Protein AF-A0A013VJI4-F1 (afdb_monomer)

Mean predicted aligned error: 10.11 Å

Nearest PDB structures (foldseek):
  8f7s-assembly1_D  TM=1.626E-01  e=3.764E+00  Homo sapiens
  7sbf-assembly1_R  TM=1.650E-01  e=6.430E+00  Escherichia coli
  6pt3-assembly1_A  TM=1.626E-01  e=9.492E+00  Homo sapiens
  4rwd-assembly2_B  TM=1.547E-01  e=9.965E+00  Escherichia coli

Secondary structure (DSSP, 8-state):
--THHHHHHHHHHHHHHHHTSGGGGS-HHHHHHHHHHHHHHHHTGGGTTPPP-TTHHHHHHHHGGGGHHHHTTSPPPPTT--HHHHHHHHHHH-TTSHHHHHHHHHHHHHHHHHHHHTT-EEEEEETTEEEEEES-HHHHHHHHHHHHHHHHHS--------PPPHHHHHHHHHTTS--GGGHHHHHHHHHHHHHHH------S-HHHHHHHHSS-HHHHHHHHHHHHHHHHHHHHHHHHHHHHHHHHTTT----HHHHHHHHT---HHHHHHHHHHHHHPPTT--TTHHHHHHHHHHHHHHHHHHHHTTS--

Foldseek 3Di:
DQCLVVVVVVLVVLVVVLCPALLLQAALLLVLLQLLVVLLCQVVVVLLVHDHDPPPSVLQVVLVVVCVVSRVPGDHDDPQQFSVNSPVSNCVSPVPCVSVVSSSVVSVVSVCVVVSVVVQFRWDADPVGIDTDGPDPVSVVVVVVVVVVVVVVDQPQPPPVDDDDPLLVQQLVCPPNGQQLSVLVQLLVQLVVQLVRDDDPDPADQVRCCVPPVHGPLLVSQLVSSVVSLLVSLSSSLVVQSSVCCVVVVSPDGDSVSSCSSSVDFDPVLSVVSSVVRSPDDRPDSPPRPCSCVSSVVGVVSNVVSVVVVPPD

pLDDT: mean 78.16, std 16.63, range [26.55, 96.0]

Structure (mmCIF, N/CA/C/O backbone):
data_AF-A0A013VJI4-F1
#
_entry.id   AF-A0A013VJI4-F1
#
loop_
_atom_site.group_PDB
_atom_site.id
_atom_site.type_symbol
_atom_site.label_atom_id
_atom_site.label_alt_id
_atom_site.label_comp_id
_atom_site.label_asym_id
_atom_site.label_entity_id
_atom_site.label_seq_id
_atom_site.pdbx_PDB_ins_code
_atom_site.Cartn_x
_atom_site.Cartn_y
_atom_site.Cartn_z
_atom_site.occupancy
_atom_site.B_iso_or_equiv
_atom_site.auth_seq_id
_atom_site.auth_comp_id
_atom_site.auth_asym_id
_atom_site.auth_atom_id
_atom_site.pdbx_PDB_model_num
ATOM 1 N N . MET A 1 1 ? -19.370 0.336 32.853 1.00 51.69 1 MET A N 1
ATOM 2 C CA . MET A 1 1 ? -19.507 -1.021 32.293 1.00 51.69 1 MET A CA 1
ATOM 3 C C . MET A 1 1 ? -18.321 -1.220 31.378 1.00 51.69 1 MET A C 1
ATOM 5 O O . MET A 1 1 ? -18.002 -0.280 30.659 1.00 51.69 1 MET A O 1
ATOM 9 N N . ASP A 1 2 ? -17.613 -2.338 31.519 1.00 74.81 2 ASP A N 1
ATOM 10 C CA . ASP A 1 2 ? -16.494 -2.686 30.640 1.00 74.81 2 ASP A CA 1
ATOM 11 C C . ASP A 1 2 ? -17.066 -2.919 29.237 1.00 74.81 2 ASP A C 1
ATOM 13 O O . ASP A 1 2 ? -17.815 -3.868 29.030 1.00 74.81 2 ASP A O 1
ATOM 17 N N . GLY A 1 3 ? -16.820 -1.982 28.320 1.00 88.94 3 GLY A N 1
ATOM 18 C CA . GLY A 1 3 ? -17.404 -1.985 26.975 1.00 88.94 3 GLY A CA 1
ATOM 19 C C . GLY A 1 3 ? -16.682 -2.914 26.001 1.00 88.94 3 GLY A C 1
ATOM 20 O O . GLY A 1 3 ? -16.901 -2.816 24.799 1.00 88.94 3 GLY A O 1
ATOM 21 N N . ILE A 1 4 ? -15.771 -3.768 26.481 1.00 91.12 4 ILE A N 1
ATOM 22 C CA . ILE A 1 4 ? -14.947 -4.620 25.618 1.00 91.12 4 ILE A CA 1
ATOM 23 C C . ILE A 1 4 ? -15.764 -5.669 24.857 1.00 91.12 4 ILE A C 1
ATOM 25 O O . ILE A 1 4 ? -15.437 -5.974 23.712 1.00 91.12 4 ILE A O 1
ATOM 29 N N . ASP A 1 5 ? -16.825 -6.207 25.460 1.00 92.50 5 ASP A N 1
ATOM 30 C CA . ASP A 1 5 ? -17.681 -7.192 24.796 1.00 92.50 5 ASP A CA 1
ATOM 31 C C . ASP A 1 5 ? -18.553 -6.525 23.720 1.00 92.50 5 ASP A C 1
ATOM 33 O O . ASP A 1 5 ? -18.637 -7.043 22.607 1.00 92.50 5 ASP A O 1
ATOM 37 N N . ASP A 1 6 ? -19.082 -5.326 23.996 1.00 93.25 6 ASP A N 1
ATOM 38 C CA . ASP A 1 6 ? -19.779 -4.498 23.001 1.00 93.25 6 ASP A CA 1
ATOM 39 C C . ASP A 1 6 ? -18.844 -4.130 21.832 1.00 93.25 6 ASP A C 1
ATOM 41 O O . ASP A 1 6 ? -19.237 -4.190 20.668 1.00 93.25 6 ASP A O 1
ATOM 45 N N . LEU A 1 7 ? -17.583 -3.783 22.124 1.00 94.38 7 LEU A N 1
ATOM 46 C CA . LEU A 1 7 ? -16.582 -3.457 21.105 1.00 94.38 7 LEU A CA 1
ATOM 47 C C . LEU A 1 7 ? -16.236 -4.672 20.232 1.00 94.38 7 LEU A C 1
ATOM 49 O O . LEU A 1 7 ? -16.092 -4.531 19.021 1.00 94.38 7 LEU A O 1
ATOM 53 N N . ARG A 1 8 ? -16.133 -5.871 20.819 1.00 93.56 8 ARG A N 1
ATOM 54 C CA . ARG A 1 8 ? -15.935 -7.123 20.065 1.00 93.56 8 ARG A CA 1
ATOM 55 C C . ARG A 1 8 ? -17.139 -7.470 19.206 1.00 93.56 8 ARG A C 1
ATOM 57 O O . ARG A 1 8 ? -16.981 -8.004 18.112 1.00 93.56 8 ARG A O 1
ATOM 64 N N . GLN A 1 9 ? -18.347 -7.205 19.693 1.00 94.25 9 GLN A N 1
ATOM 65 C CA . GLN A 1 9 ? -19.537 -7.371 18.873 1.00 94.25 9 GLN A CA 1
ATOM 66 C C . GLN A 1 9 ? -19.485 -6.419 17.672 1.00 94.25 9 GLN A C 1
ATOM 68 O O . GLN A 1 9 ? -19.635 -6.874 16.541 1.00 94.25 9 GLN A O 1
ATOM 73 N N . PHE A 1 10 ? -19.185 -5.139 17.907 1.00 94.75 10 PHE A N 1
ATOM 74 C CA . PHE A 1 10 ? -19.021 -4.155 16.840 1.00 94.75 10 PHE A CA 1
ATOM 75 C C . PHE A 1 10 ? -17.928 -4.548 15.837 1.00 94.75 10 PHE A C 1
ATOM 77 O O . PHE A 1 10 ? -18.132 -4.407 14.639 1.00 94.75 10 PHE A O 1
ATOM 84 N N . GLU A 1 11 ? -16.792 -5.079 16.295 1.00 94.81 11 GLU A N 1
ATOM 85 C CA . GLU A 1 11 ? -15.725 -5.587 15.422 1.00 94.81 11 GLU A CA 1
ATOM 86 C C . GLU A 1 11 ? -16.244 -6.664 14.458 1.00 94.81 11 GLU A C 1
ATOM 88 O O . GLU A 1 11 ? -16.039 -6.554 13.253 1.00 94.81 11 GLU A O 1
ATOM 93 N N . ASN A 1 12 ? -17.008 -7.644 14.951 1.00 94.31 12 ASN A N 1
ATOM 94 C CA . ASN A 1 12 ? -17.608 -8.677 14.097 1.00 94.31 12 ASN A CA 1
ATOM 95 C C . ASN A 1 12 ? -18.643 -8.103 13.109 1.00 94.31 12 ASN A C 1
ATOM 97 O O . ASN A 1 12 ? -18.755 -8.567 11.969 1.00 94.31 12 ASN A O 1
ATOM 101 N N . GLU A 1 13 ? -19.424 -7.110 13.540 1.00 95.12 13 GLU A N 1
ATOM 102 C CA . GLU A 1 13 ? -20.383 -6.406 12.681 1.00 95.12 13 GLU A CA 1
ATOM 103 C C . GLU A 1 13 ? -19.660 -5.613 11.582 1.00 95.12 13 GLU A C 1
ATOM 105 O O . GLU A 1 13 ? -20.054 -5.684 10.416 1.00 95.12 13 GLU A O 1
ATOM 110 N N . ALA A 1 14 ? -18.567 -4.927 11.927 1.00 94.25 14 ALA A N 1
ATOM 111 C CA . ALA A 1 14 ? -17.719 -4.194 10.996 1.00 94.25 14 ALA A CA 1
ATOM 112 C C . ALA A 1 14 ? -17.049 -5.136 9.985 1.00 94.25 14 ALA A C 1
ATOM 114 O O . ALA A 1 14 ? -17.121 -4.877 8.785 1.00 94.25 14 ALA A O 1
ATOM 115 N N . ASP A 1 15 ? -16.484 -6.259 10.435 1.00 93.44 15 ASP A N 1
ATOM 116 C CA . ASP A 1 15 ? -15.905 -7.290 9.565 1.00 93.44 15 ASP A CA 1
ATOM 117 C C . ASP A 1 15 ? -16.930 -7.796 8.542 1.00 93.44 15 ASP A C 1
ATOM 119 O O . ASP A 1 15 ? -16.642 -7.905 7.347 1.00 93.44 15 ASP A O 1
ATOM 123 N N . THR A 1 16 ? -18.155 -8.061 9.006 1.00 93.81 16 THR A N 1
ATOM 124 C CA . THR A 1 16 ? -19.257 -8.530 8.157 1.00 93.81 16 THR A CA 1
ATOM 125 C C . THR A 1 16 ? -19.679 -7.462 7.149 1.00 93.81 16 THR A C 1
ATOM 127 O O . THR A 1 16 ? -19.852 -7.765 5.967 1.00 93.81 16 THR A O 1
ATOM 130 N N . ALA A 1 17 ? -19.824 -6.210 7.591 1.00 95.06 17 ALA A N 1
ATOM 131 C CA . ALA A 1 17 ? -20.212 -5.094 6.734 1.00 95.06 17 ALA A CA 1
ATOM 132 C C . ALA A 1 17 ? -19.162 -4.820 5.649 1.00 95.06 17 ALA A C 1
ATOM 134 O O . ALA A 1 17 ? -19.509 -4.686 4.476 1.00 95.06 17 ALA A O 1
ATOM 135 N N . ILE A 1 18 ? -17.879 -4.816 6.020 1.00 94.50 18 ILE A N 1
ATOM 136 C CA . ILE A 1 18 ? -16.765 -4.619 5.091 1.00 94.50 18 ILE A CA 1
ATOM 137 C C . ILE A 1 18 ? -16.707 -5.758 4.081 1.00 94.50 18 ILE A C 1
ATOM 139 O O . ILE A 1 18 ? -16.653 -5.497 2.882 1.00 94.50 18 ILE A O 1
ATOM 143 N N . ALA A 1 19 ? -16.798 -7.015 4.521 1.00 90.62 19 ALA A N 1
ATOM 144 C CA . ALA A 1 19 ? -16.803 -8.161 3.614 1.00 90.62 19 ALA A CA 1
ATOM 145 C C . ALA A 1 19 ? -17.971 -8.134 2.606 1.00 90.62 19 ALA A C 1
ATOM 147 O O . ALA A 1 19 ? -17.832 -8.665 1.505 1.00 90.62 19 ALA A O 1
ATOM 148 N N . ALA A 1 20 ? -19.096 -7.507 2.966 1.00 92.81 20 ALA A N 1
ATOM 149 C CA . ALA A 1 20 ? -20.293 -7.406 2.135 1.00 92.81 20 ALA A CA 1
ATOM 150 C C . ALA A 1 20 ? -20.308 -6.206 1.167 1.00 92.81 20 ALA A C 1
ATOM 152 O O . ALA A 1 20 ? -21.232 -6.105 0.356 1.00 92.81 20 ALA A O 1
ATOM 153 N N . MET A 1 21 ? -19.330 -5.293 1.226 1.00 94.31 21 MET A N 1
ATOM 154 C CA . MET A 1 21 ? -19.310 -4.124 0.339 1.00 94.31 21 MET A CA 1
ATOM 155 C C . MET A 1 21 ? -19.231 -4.531 -1.148 1.00 94.31 21 MET A C 1
ATOM 157 O O . MET A 1 21 ? -18.514 -5.473 -1.488 1.00 94.31 21 MET A O 1
ATOM 161 N N . PRO A 1 22 ? -19.888 -3.806 -2.070 1.00 93.75 22 PRO A N 1
ATOM 162 C CA . PRO A 1 22 ? -19.781 -4.044 -3.513 1.00 93.75 22 PRO A CA 1
ATOM 163 C C . PRO A 1 22 ? -18.349 -4.080 -4.065 1.00 93.75 22 PRO A C 1
ATOM 165 O O . PRO A 1 22 ? -18.007 -5.009 -4.799 1.00 93.75 22 PRO A O 1
ATOM 168 N N . ILE A 1 23 ? -17.476 -3.144 -3.667 1.00 91.94 23 ILE A N 1
ATOM 169 C CA . ILE A 1 23 ? -16.046 -3.188 -4.037 1.00 91.94 23 ILE A CA 1
ATOM 170 C C . ILE A 1 23 ? -15.378 -4.471 -3.542 1.00 91.94 23 ILE A C 1
ATOM 172 O O . ILE A 1 23 ? -14.365 -4.911 -4.088 1.00 91.94 23 ILE A O 1
ATOM 176 N N . MET A 1 24 ? -15.962 -5.111 -2.523 1.00 91.00 24 MET A N 1
ATOM 177 C CA . MET A 1 24 ? -15.477 -6.359 -1.973 1.00 91.00 24 MET A CA 1
ATOM 178 C C . MET A 1 24 ? -15.915 -7.621 -2.746 1.00 91.00 24 MET A C 1
ATOM 180 O O . MET A 1 24 ? -15.385 -8.710 -2.518 1.00 91.00 24 MET A O 1
ATOM 184 N N . ALA A 1 25 ? -16.784 -7.480 -3.745 1.00 89.56 25 ALA A N 1
ATOM 185 C CA . ALA A 1 25 ? -17.072 -8.538 -4.714 1.00 89.56 25 ALA A CA 1
ATOM 186 C C . ALA A 1 25 ? -16.110 -8.532 -5.921 1.00 89.56 25 ALA A C 1
ATOM 188 O O . ALA A 1 25 ? -16.081 -9.492 -6.689 1.00 89.56 25 ALA A O 1
ATOM 189 N N . LEU A 1 26 ? -15.323 -7.464 -6.099 1.00 90.00 26 LEU A N 1
ATOM 190 C CA . LEU A 1 26 ? -14.392 -7.317 -7.220 1.00 90.00 26 LEU A CA 1
ATOM 191 C C . LEU A 1 26 ? -13.120 -8.170 -7.042 1.00 90.00 26 LEU A C 1
ATOM 193 O O . LEU A 1 26 ? -12.741 -8.474 -5.905 1.00 90.00 26 LEU A O 1
ATOM 197 N N . PRO A 1 27 ? -12.392 -8.497 -8.127 1.00 89.62 27 PRO A N 1
ATOM 198 C CA . PRO A 1 27 ? -11.053 -9.078 -8.030 1.00 89.62 27 PRO A CA 1
ATOM 199 C C . PRO A 1 27 ? -10.099 -8.223 -7.182 1.00 89.62 27 PRO A C 1
ATOM 201 O O . PRO A 1 27 ? -10.251 -7.002 -7.101 1.00 89.62 27 PRO A O 1
ATOM 204 N N . ALA A 1 28 ? -9.080 -8.849 -6.580 1.00 87.88 28 ALA A N 1
ATOM 205 C CA . ALA A 1 28 ? -8.118 -8.143 -5.720 1.00 87.88 28 ALA A CA 1
ATOM 206 C C . ALA A 1 28 ? -7.457 -6.947 -6.427 1.00 87.88 28 ALA A C 1
ATOM 208 O O . ALA A 1 28 ? -7.300 -5.886 -5.822 1.00 87.88 28 ALA A O 1
ATOM 209 N N . ARG A 1 29 ? -7.117 -7.102 -7.716 1.00 86.19 29 ARG A N 1
ATOM 210 C CA . ARG A 1 29 ? -6.461 -6.054 -8.507 1.00 86.19 29 ARG A CA 1
ATOM 211 C C . ARG A 1 29 ? -7.328 -4.807 -8.682 1.00 86.19 29 ARG A C 1
ATOM 213 O O . ARG A 1 29 ? -6.788 -3.717 -8.565 1.00 86.19 29 ARG A O 1
ATOM 220 N N . ALA A 1 30 ? -8.644 -4.926 -8.851 1.00 90.06 30 ALA A N 1
ATOM 221 C CA . ALA A 1 30 ? -9.522 -3.756 -8.955 1.00 90.06 30 ALA A CA 1
ATOM 222 C C . ALA A 1 30 ? -9.510 -2.909 -7.669 1.00 90.06 30 ALA A C 1
ATOM 224 O O . ALA A 1 30 ? -9.401 -1.686 -7.720 1.00 90.06 30 ALA A O 1
ATOM 225 N N . VAL A 1 31 ? -9.544 -3.557 -6.497 1.00 90.50 31 VAL A N 1
ATOM 226 C CA . VAL A 1 31 ? -9.463 -2.844 -5.209 1.00 90.50 31 VAL A CA 1
ATOM 227 C C . VAL A 1 31 ? -8.084 -2.232 -4.989 1.00 90.50 31 VAL A C 1
ATOM 229 O O . VAL A 1 31 ? -7.988 -1.086 -4.555 1.00 90.50 31 VAL A O 1
ATOM 232 N N . LEU A 1 32 ? -7.016 -2.961 -5.323 1.00 89.50 32 LEU A N 1
ATOM 233 C CA . LEU A 1 32 ? -5.650 -2.439 -5.250 1.00 89.50 32 LEU A CA 1
ATOM 234 C C . LEU A 1 32 ? -5.440 -1.252 -6.198 1.00 89.50 32 LEU A C 1
ATOM 236 O O . LEU A 1 32 ? -4.861 -0.257 -5.781 1.00 89.50 32 LEU A O 1
ATOM 240 N N . ALA A 1 33 ? -5.957 -1.312 -7.427 1.00 90.00 33 ALA A N 1
ATOM 241 C CA . ALA A 1 33 ? -5.905 -0.209 -8.383 1.00 90.00 33 ALA A CA 1
ATOM 242 C C . ALA A 1 33 ? -6.619 1.035 -7.835 1.00 90.00 33 ALA A C 1
ATOM 244 O O . ALA A 1 33 ? -6.055 2.127 -7.878 1.00 90.00 33 ALA A O 1
ATOM 245 N N . GLY A 1 34 ? -7.807 0.871 -7.240 1.00 91.56 34 GLY A N 1
ATOM 246 C CA . GLY A 1 34 ? -8.520 1.955 -6.556 1.00 91.56 34 GLY A CA 1
ATOM 247 C C . GLY A 1 34 ? -7.711 2.577 -5.413 1.00 91.56 34 GLY A C 1
ATOM 248 O O . GLY A 1 34 ? -7.587 3.799 -5.333 1.00 91.56 34 GLY A O 1
ATOM 249 N N . LEU A 1 35 ? -7.116 1.745 -4.551 1.00 91.12 35 LEU A N 1
ATOM 250 C CA . LEU A 1 35 ? -6.284 2.197 -3.430 1.00 91.12 35 LEU A CA 1
ATOM 251 C C . LEU A 1 35 ? -5.018 2.923 -3.903 1.00 91.12 35 LEU A C 1
ATOM 253 O O . LEU A 1 35 ? -4.713 4.009 -3.411 1.00 91.12 35 LEU A O 1
ATOM 257 N N . HIS A 1 36 ? -4.288 2.356 -4.865 1.00 91.12 36 HIS A N 1
ATOM 258 C CA . HIS A 1 36 ? -3.073 2.965 -5.406 1.00 91.12 36 HIS A CA 1
ATOM 259 C C . HIS A 1 36 ? -3.380 4.276 -6.132 1.00 91.12 36 HIS A C 1
ATOM 261 O O . HIS A 1 36 ? -2.662 5.255 -5.944 1.00 91.12 36 HIS A O 1
ATOM 267 N N . TYR A 1 37 ? -4.474 4.329 -6.898 1.00 90.88 37 TYR A N 1
ATOM 268 C CA . TYR A 1 37 ? -4.944 5.558 -7.533 1.00 90.88 37 TYR A CA 1
ATOM 269 C C . TYR A 1 37 ? -5.254 6.643 -6.497 1.00 90.88 37 TYR A C 1
ATOM 271 O O . TYR A 1 37 ? -4.750 7.758 -6.615 1.00 90.88 37 TYR A O 1
ATOM 279 N N . PHE A 1 38 ? -6.017 6.316 -5.446 1.00 90.62 38 PHE A N 1
ATOM 280 C CA . PHE A 1 38 ? -6.322 7.249 -4.357 1.00 90.62 38 PHE A CA 1
ATOM 281 C C . PHE A 1 38 ? -5.048 7.812 -3.708 1.00 90.62 38 PHE A C 1
ATOM 283 O O . PHE A 1 38 ? -4.913 9.026 -3.536 1.00 90.62 38 PHE A O 1
ATOM 290 N N . LEU A 1 39 ? -4.090 6.945 -3.379 1.00 89.75 39 LEU A N 1
ATOM 291 C CA . LEU A 1 39 ? -2.823 7.357 -2.776 1.00 89.75 39 LEU A CA 1
ATOM 292 C C . LEU A 1 39 ? -2.000 8.239 -3.704 1.00 89.75 39 LEU A C 1
ATOM 294 O O . LEU A 1 39 ? -1.483 9.271 -3.283 1.00 89.75 39 LEU A O 1
ATOM 298 N N . TRP A 1 40 ? -1.915 7.863 -4.975 1.00 89.31 40 TRP A N 1
ATOM 299 C CA . TRP A 1 40 ? -1.157 8.629 -5.945 1.00 89.31 40 TRP A CA 1
ATOM 300 C C . TRP A 1 40 ? -1.759 10.021 -6.150 1.00 89.31 40 TRP A C 1
ATOM 302 O O . TRP A 1 40 ? -1.025 11.005 -6.087 1.00 89.31 40 TRP A O 1
ATOM 312 N N . VAL A 1 41 ? -3.083 10.119 -6.320 1.00 87.75 41 VAL A N 1
ATOM 313 C CA . VAL A 1 41 ? -3.804 11.392 -6.495 1.00 87.75 41 VAL A CA 1
ATOM 314 C C . VAL A 1 41 ? -3.649 12.291 -5.272 1.00 87.75 41 VAL A C 1
ATOM 316 O O . VAL A 1 41 ? -3.369 13.476 -5.422 1.00 87.75 41 VAL A O 1
ATOM 319 N N . THR A 1 42 ? -3.797 11.746 -4.062 1.00 88.50 42 THR A N 1
ATOM 320 C CA . THR A 1 42 ? -3.672 12.537 -2.825 1.00 88.50 42 THR A CA 1
ATOM 321 C C . THR A 1 42 ? -2.242 13.020 -2.587 1.00 88.50 42 THR A C 1
ATOM 323 O O . THR A 1 42 ? -2.045 14.175 -2.211 1.00 88.50 42 THR A O 1
ATOM 326 N N . GLN A 1 43 ? -1.239 12.184 -2.866 1.00 86.69 43 GLN A N 1
ATOM 327 C CA . GLN A 1 43 ? 0.174 12.542 -2.727 1.00 86.69 43 GLN A CA 1
ATOM 328 C C . GLN A 1 43 ? 0.641 13.537 -3.803 1.00 86.69 43 GLN A C 1
ATOM 330 O O . GLN A 1 43 ? 1.498 14.382 -3.543 1.00 86.69 43 GLN A O 1
ATOM 335 N N . HIS A 1 44 ? 0.065 13.466 -5.004 1.00 85.38 44 HIS A N 1
ATOM 336 C CA . HIS A 1 44 ? 0.453 14.277 -6.159 1.00 85.38 44 HIS A CA 1
ATOM 337 C C . HIS A 1 44 ? -0.632 15.271 -6.579 1.00 85.38 44 HIS A C 1
ATOM 339 O O . HIS A 1 44 ? -0.670 15.684 -7.736 1.00 85.38 44 HIS A O 1
ATOM 345 N N . ALA A 1 45 ? -1.480 15.707 -5.645 1.00 84.44 45 ALA A N 1
ATOM 346 C CA . ALA A 1 45 ? -2.575 16.641 -5.905 1.00 84.44 45 ALA A CA 1
ATOM 347 C C . ALA A 1 45 ? -2.108 17.899 -6.661 1.00 84.44 45 ALA A C 1
ATOM 349 O O . ALA A 1 45 ? -2.723 18.301 -7.645 1.00 84.44 45 ALA A O 1
ATOM 350 N N . GLY A 1 46 ? -0.939 18.442 -6.298 1.00 79.19 46 GLY A N 1
ATOM 351 C CA . GLY A 1 46 ? -0.344 19.591 -6.988 1.00 79.19 46 GLY A CA 1
ATOM 352 C C . GLY A 1 46 ? 0.082 19.325 -8.440 1.00 79.19 46 GLY A C 1
ATOM 353 O O . GLY A 1 46 ? 0.145 20.264 -9.226 1.00 79.19 46 GLY A O 1
ATOM 354 N N . LEU A 1 47 ? 0.351 18.070 -8.828 1.00 77.06 47 LEU A N 1
ATOM 355 C CA . LEU A 1 47 ? 0.562 17.710 -10.238 1.00 77.06 47 LEU A CA 1
ATOM 356 C C . LEU A 1 47 ? -0.744 17.699 -11.032 1.00 77.06 47 LEU A C 1
ATOM 358 O O . LEU A 1 47 ? -0.670 17.794 -12.251 1.00 77.06 47 LEU A O 1
ATOM 362 N N . LEU A 1 48 ? -1.893 17.578 -10.363 1.00 75.81 48 LEU A N 1
ATOM 363 C CA . LEU A 1 48 ? -3.229 17.453 -10.949 1.00 75.81 48 LEU A CA 1
ATOM 364 C C . LEU A 1 48 ? -4.082 18.725 -10.814 1.00 75.81 48 LEU A C 1
ATOM 366 O O . LEU A 1 48 ? -5.267 18.678 -11.121 1.00 75.81 48 LEU A O 1
ATOM 370 N N . ASP A 1 49 ? -3.505 19.837 -10.347 1.00 77.88 49 ASP A N 1
ATOM 371 C CA . ASP A 1 49 ? -4.243 21.071 -10.021 1.00 77.88 49 ASP A CA 1
ATOM 372 C C . ASP A 1 49 ? -5.378 20.846 -8.996 1.00 77.88 49 ASP A C 1
ATOM 374 O O . ASP A 1 49 ? -6.440 21.462 -9.039 1.00 77.88 49 ASP A O 1
ATOM 378 N N . LEU A 1 50 ? -5.151 19.913 -8.066 1.00 80.81 50 LEU A N 1
ATOM 379 C CA . LEU A 1 50 ? -6.028 19.631 -6.935 1.00 80.81 50 LEU A CA 1
ATOM 380 C C . LEU A 1 50 ? -5.442 20.222 -5.653 1.00 80.81 50 LEU A C 1
ATOM 382 O O . LEU A 1 50 ? -4.221 20.288 -5.478 1.00 80.81 50 LEU A O 1
ATOM 386 N N . ASP A 1 51 ? -6.319 20.574 -4.713 1.00 83.12 51 ASP A N 1
ATOM 387 C CA . ASP A 1 51 ? -5.898 21.028 -3.392 1.00 83.12 51 ASP A CA 1
ATOM 388 C C . ASP A 1 51 ? -5.159 19.898 -2.648 1.00 83.12 51 ASP A C 1
ATOM 390 O O . ASP A 1 51 ? -5.725 18.816 -2.440 1.00 83.12 51 ASP A O 1
ATOM 394 N N . PRO A 1 52 ? -3.901 20.112 -2.221 1.00 83.12 52 PRO A N 1
ATOM 395 C CA . PRO A 1 52 ? -3.168 19.113 -1.464 1.00 83.12 52 PRO A CA 1
ATOM 396 C C . PRO A 1 52 ? -3.815 18.897 -0.097 1.00 83.12 52 PRO A C 1
ATOM 398 O O . PRO A 1 52 ? -4.212 19.845 0.580 1.00 83.12 52 PRO A O 1
ATOM 401 N N . GLN A 1 53 ? -3.859 17.637 0.335 1.00 82.06 53 GLN A N 1
ATOM 402 C CA . GLN A 1 53 ? -4.331 17.244 1.662 1.00 82.06 53 GLN A CA 1
ATOM 403 C C . GLN A 1 53 ? -3.169 16.631 2.457 1.00 82.06 53 GLN A C 1
ATOM 405 O O . GLN A 1 53 ? -2.963 15.414 2.410 1.00 82.06 53 GLN A O 1
ATOM 410 N N . PRO A 1 54 ? -2.366 17.456 3.161 1.00 77.25 54 PRO A N 1
ATOM 411 C CA . PRO A 1 54 ? -1.167 16.985 3.844 1.00 77.25 54 PRO A CA 1
ATOM 412 C C . PRO A 1 54 ? -1.492 15.894 4.866 1.00 77.25 54 PRO A C 1
ATOM 414 O O . PRO A 1 54 ? -2.415 16.043 5.667 1.00 77.25 54 PRO A O 1
ATOM 417 N N . GLY A 1 55 ? -0.720 14.808 4.864 1.00 77.75 55 GLY A N 1
ATOM 418 C CA . GLY A 1 55 ? -0.842 13.736 5.848 1.00 77.75 55 GLY A CA 1
ATOM 419 C C . GLY A 1 55 ? -1.920 12.694 5.547 1.00 77.75 55 GLY A C 1
ATOM 420 O O . GLY A 1 55 ? -1.908 11.642 6.187 1.00 77.75 55 GLY A O 1
ATOM 421 N N . VAL A 1 56 ? -2.835 12.924 4.595 1.00 83.56 56 VAL A N 1
ATOM 422 C CA . VAL A 1 56 ? -3.880 11.941 4.244 1.00 83.56 56 VAL A CA 1
ATOM 423 C C . VAL A 1 56 ? -3.257 10.694 3.622 1.00 83.56 56 VAL A C 1
ATOM 425 O O . VAL A 1 56 ? -3.534 9.579 4.06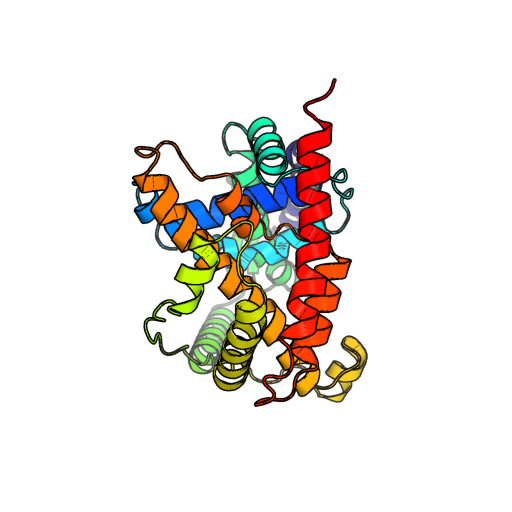7 1.00 83.56 56 VAL A O 1
ATOM 428 N N . SER A 1 57 ? -2.370 10.879 2.641 1.00 81.31 57 SER A N 1
ATOM 429 C CA . SER A 1 57 ? -1.711 9.777 1.933 1.00 81.31 57 SER A CA 1
ATOM 430 C C . SER A 1 57 ? -0.809 8.956 2.861 1.00 81.31 57 SER A C 1
ATOM 432 O O . SER A 1 57 ? -0.890 7.731 2.895 1.00 81.31 57 SER A O 1
ATOM 434 N N . GLU A 1 58 ? -0.025 9.624 3.707 1.00 82.81 58 GLU A N 1
ATOM 435 C CA . GLU A 1 58 ? 0.897 9.019 4.664 1.00 82.81 58 GLU A CA 1
ATOM 436 C C . GLU A 1 58 ? 0.141 8.203 5.712 1.00 82.81 58 GLU A C 1
ATOM 438 O O . GLU A 1 58 ? 0.559 7.107 6.091 1.00 82.81 58 GLU A O 1
ATOM 443 N N . THR A 1 59 ? -1.001 8.726 6.153 1.00 83.44 59 THR A N 1
ATOM 444 C CA . THR A 1 59 ? -1.892 8.058 7.096 1.00 83.44 59 THR A CA 1
ATOM 445 C C . THR A 1 59 ? -2.542 6.822 6.474 1.00 83.44 59 THR A C 1
ATOM 447 O O . THR A 1 59 ? -2.597 5.770 7.112 1.00 83.44 59 THR A O 1
ATOM 450 N N . ALA A 1 60 ? -3.006 6.917 5.226 1.00 86.69 60 ALA A N 1
ATOM 451 C CA . ALA A 1 60 ? -3.607 5.795 4.513 1.00 86.69 60 ALA A CA 1
ATOM 452 C C . ALA A 1 60 ? -2.582 4.683 4.219 1.00 86.69 60 ALA A C 1
ATOM 454 O O . ALA A 1 60 ? -2.853 3.520 4.521 1.00 86.69 60 ALA A O 1
ATOM 455 N N . ILE A 1 61 ? -1.382 5.029 3.729 1.00 85.62 61 ILE A N 1
ATOM 456 C CA . ILE A 1 61 ? -0.293 4.076 3.425 1.00 85.62 61 ILE A CA 1
ATOM 457 C C . ILE A 1 61 ? 0.067 3.236 4.653 1.00 85.62 61 ILE A C 1
ATOM 459 O O . ILE A 1 61 ? 0.145 2.011 4.559 1.00 85.62 61 ILE A O 1
ATOM 463 N N . ARG A 1 62 ? 0.228 3.871 5.823 1.00 84.00 62 ARG A N 1
ATOM 464 C CA . ARG A 1 62 ? 0.583 3.182 7.080 1.00 84.00 62 ARG A CA 1
ATOM 465 C C . ARG A 1 62 ? -0.424 2.103 7.485 1.00 84.00 62 ARG A C 1
ATOM 467 O O . ARG A 1 62 ? -0.059 1.170 8.193 1.00 84.00 62 ARG A O 1
ATOM 474 N N . ARG A 1 63 ? -1.674 2.214 7.031 1.00 87.19 63 ARG A N 1
ATOM 475 C CA . ARG A 1 63 ? -2.782 1.336 7.428 1.00 87.19 63 ARG A CA 1
ATOM 476 C C . ARG A 1 63 ? -3.160 0.304 6.374 1.00 87.19 63 ARG A C 1
ATOM 478 O O . ARG A 1 63 ? -3.903 -0.622 6.687 1.00 87.19 63 ARG A O 1
ATOM 485 N N . MET A 1 64 ? -2.626 0.392 5.155 1.00 85.44 64 MET A N 1
ATOM 486 C CA . MET A 1 64 ? -2.948 -0.561 4.084 1.00 85.44 64 MET A CA 1
ATOM 487 C C . MET A 1 64 ? -2.648 -2.014 4.462 1.00 85.44 64 MET A C 1
ATOM 489 O O . MET A 1 64 ? -3.355 -2.920 4.024 1.00 85.44 64 MET A O 1
ATOM 493 N N . GLY A 1 65 ? -1.635 -2.244 5.304 1.00 85.75 65 GLY A N 1
ATOM 494 C CA . GLY A 1 65 ? -1.295 -3.581 5.795 1.00 85.75 65 GLY A CA 1
ATOM 495 C C . GLY A 1 65 ? -2.462 -4.284 6.497 1.00 85.75 65 GLY A C 1
ATOM 496 O O . GLY A 1 65 ? -2.602 -5.499 6.365 1.00 85.75 65 GLY A O 1
ATOM 497 N N . TYR A 1 66 ? -3.350 -3.533 7.158 1.00 89.56 66 TYR A N 1
ATOM 498 C CA . TYR A 1 66 ? -4.540 -4.083 7.818 1.00 89.56 66 TYR A CA 1
ATOM 499 C C . TYR A 1 66 ? -5.610 -4.564 6.832 1.00 89.56 66 TYR A C 1
ATOM 501 O O . TYR A 1 66 ? -6.432 -5.406 7.181 1.00 89.56 66 TYR A O 1
ATOM 509 N N . LEU A 1 67 ? -5.577 -4.090 5.585 1.00 89.06 67 LEU A N 1
ATOM 510 C CA . LEU A 1 67 ? -6.507 -4.510 4.536 1.00 89.06 67 LEU A CA 1
ATOM 511 C C . LEU A 1 67 ? -6.039 -5.775 3.809 1.00 89.06 67 LEU A C 1
ATOM 513 O O . LEU A 1 67 ? -6.849 -6.462 3.187 1.00 89.06 67 LEU A O 1
ATOM 517 N N . LEU A 1 68 ? -4.750 -6.119 3.896 1.00 85.06 68 LEU A N 1
ATOM 518 C CA . LEU A 1 68 ? -4.162 -7.243 3.166 1.00 85.06 68 LEU A CA 1
ATOM 519 C C . LEU A 1 68 ? -4.896 -8.583 3.395 1.00 85.06 68 LEU A C 1
ATOM 521 O O . LEU A 1 68 ? -5.164 -9.271 2.406 1.00 85.06 68 LEU A O 1
ATOM 525 N N . PRO A 1 69 ? -5.303 -8.963 4.627 1.00 86.88 69 PRO A N 1
ATOM 526 C CA . PRO A 1 69 ? -6.047 -10.205 4.852 1.00 86.88 69 PRO A CA 1
ATOM 527 C C . PRO A 1 69 ? -7.368 -10.291 4.074 1.00 86.88 69 PRO A C 1
ATOM 529 O O . PRO A 1 69 ? -7.779 -11.390 3.693 1.00 86.88 69 PRO A O 1
ATOM 532 N N . LEU A 1 70 ? -8.008 -9.148 3.802 1.00 85.00 70 LEU A N 1
ATOM 533 C CA . LEU A 1 70 ? -9.247 -9.068 3.026 1.00 85.00 70 LEU A CA 1
ATOM 534 C C . LEU A 1 70 ? -9.006 -9.262 1.520 1.00 85.00 70 LEU A C 1
ATOM 536 O O . LEU A 1 70 ? -9.911 -9.677 0.797 1.00 85.00 70 LEU A O 1
ATOM 540 N N . LEU A 1 71 ? -7.793 -8.961 1.044 1.00 83.31 71 LEU A N 1
ATOM 541 C CA . LEU A 1 71 ? -7.425 -8.969 -0.374 1.00 83.31 71 LEU A CA 1
ATOM 542 C C . LEU A 1 71 ? -6.787 -10.292 -0.821 1.00 83.31 71 LEU A C 1
ATOM 544 O O . LEU A 1 71 ? -7.052 -10.755 -1.927 1.00 83.31 71 LEU A O 1
ATOM 548 N N . VAL A 1 72 ? -6.001 -10.943 0.043 1.00 76.25 72 VAL A N 1
ATOM 549 C CA . VAL A 1 72 ? -5.225 -12.159 -0.296 1.00 76.25 72 VAL A CA 1
ATOM 550 C C . VAL A 1 72 ? -6.104 -13.358 -0.678 1.00 76.25 72 VAL A C 1
ATOM 552 O O . VAL A 1 72 ? -5.665 -14.237 -1.413 1.00 76.25 72 VAL A O 1
ATOM 555 N N . ARG A 1 73 ? -7.349 -13.420 -0.196 1.00 69.25 73 ARG A N 1
ATOM 556 C CA . ARG A 1 73 ? -8.253 -14.568 -0.417 1.00 69.25 73 ARG A CA 1
ATOM 557 C C . ARG A 1 73 ? -9.216 -14.392 -1.589 1.00 69.25 73 ARG A C 1
ATOM 559 O O . ARG A 1 73 ? -10.131 -15.198 -1.752 1.00 69.25 73 ARG A O 1
ATOM 566 N N . ARG A 1 74 ? -9.067 -13.323 -2.366 1.00 76.75 74 ARG A N 1
ATOM 567 C CA . ARG A 1 74 ? -10.023 -12.979 -3.420 1.00 76.75 74 ARG A CA 1
ATOM 568 C C . ARG A 1 74 ? -9.689 -13.664 -4.730 1.00 76.75 74 ARG A C 1
ATOM 570 O O . ARG A 1 74 ? -8.583 -14.158 -4.929 1.00 76.75 74 ARG A O 1
ATOM 577 N N . GLN A 1 75 ? -10.674 -13.682 -5.625 1.00 77.25 75 GLN A N 1
ATOM 578 C CA . GLN A 1 75 ? -10.478 -14.216 -6.964 1.00 77.25 75 GLN A CA 1
ATOM 579 C C . GLN A 1 75 ? -9.375 -13.440 -7.687 1.00 77.25 75 GLN A C 1
ATOM 581 O O . GLN A 1 75 ? -9.282 -12.211 -7.581 1.00 77.25 75 GLN A O 1
ATOM 586 N N . ALA A 1 76 ? -8.550 -14.193 -8.414 1.00 68.19 76 ALA A N 1
ATOM 587 C CA . ALA A 1 76 ? -7.621 -13.624 -9.369 1.00 68.19 76 ALA A CA 1
ATOM 588 C C . ALA A 1 76 ? -8.409 -12.863 -10.440 1.00 68.19 76 ALA A C 1
ATOM 590 O O . ALA A 1 76 ? -9.529 -13.233 -10.798 1.00 68.19 76 ALA A O 1
ATOM 591 N N . GLU A 1 77 ? -7.828 -11.778 -10.925 1.00 69.44 77 GLU A N 1
ATOM 592 C CA . GLU A 1 77 ? -8.421 -11.010 -12.006 1.00 69.44 77 GLU A CA 1
ATOM 593 C C . GLU A 1 77 ? -8.396 -11.803 -13.323 1.00 69.44 77 GLU A C 1
ATOM 595 O O . GLU A 1 77 ? -7.477 -12.601 -13.539 1.00 69.44 77 GLU A O 1
ATOM 600 N N . PRO A 1 78 ? -9.384 -11.599 -14.213 1.00 66.62 78 PRO A N 1
ATOM 601 C CA . PRO A 1 78 ? -9.313 -12.125 -15.568 1.00 66.62 78 PRO A CA 1
ATOM 602 C C . PRO A 1 78 ? -8.022 -11.699 -16.283 1.00 66.62 78 PRO A C 1
ATOM 604 O O . PRO A 1 78 ? -7.564 -10.564 -16.166 1.00 66.62 78 PRO A O 1
ATOM 607 N N . PHE A 1 79 ? -7.433 -12.618 -17.045 1.00 54.62 79 PHE A N 1
ATOM 608 C CA . PHE A 1 79 ? -6.214 -12.360 -17.812 1.00 54.62 79 PHE A CA 1
ATOM 609 C C . PHE A 1 79 ? -6.445 -11.268 -18.876 1.00 54.62 79 PHE A C 1
ATOM 611 O O . PHE A 1 79 ? -7.441 -11.321 -19.595 1.00 54.62 79 PHE A O 1
ATOM 618 N N . GLY A 1 80 ? -5.514 -10.313 -19.002 1.00 61.81 80 GLY A N 1
ATOM 619 C CA . GLY A 1 80 ? -5.517 -9.283 -20.056 1.00 61.81 80 GLY A CA 1
ATOM 620 C C . GLY A 1 80 ? -6.214 -7.956 -19.719 1.00 61.81 80 GLY A C 1
ATOM 621 O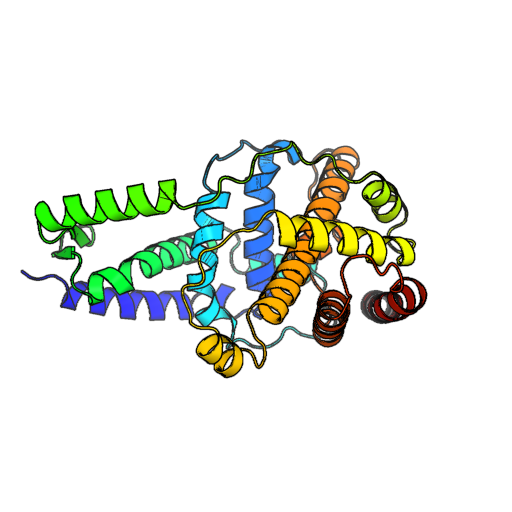 O . GLY A 1 80 ? -6.261 -7.077 -20.571 1.00 61.81 80 GLY A O 1
ATOM 622 N N . VAL A 1 81 ? -6.728 -7.789 -18.499 1.00 71.88 81 VAL A N 1
ATOM 623 C CA . VAL A 1 81 ? -7.379 -6.545 -18.045 1.00 71.88 81 VAL A CA 1
ATOM 624 C C . VAL A 1 81 ? -6.334 -5.435 -17.854 1.00 71.88 81 VAL A C 1
ATOM 626 O O . VAL A 1 81 ? -5.304 -5.663 -17.211 1.00 71.88 81 VAL A O 1
ATOM 629 N N . SER A 1 82 ? -6.571 -4.237 -18.395 1.00 84.88 82 SER A N 1
ATOM 630 C CA . SER A 1 82 ? -5.695 -3.070 -18.190 1.00 84.88 82 SER A CA 1
ATOM 631 C C . SER A 1 82 ? -5.890 -2.450 -16.798 1.00 84.88 82 SER A C 1
ATOM 633 O O . SER A 1 82 ? -6.893 -2.688 -16.122 1.00 84.88 82 SER A O 1
ATOM 635 N N . ALA A 1 83 ? -4.936 -1.646 -16.322 1.00 85.56 83 ALA A N 1
ATOM 636 C CA . ALA A 1 83 ? -5.083 -0.923 -15.057 1.00 85.56 83 ALA A CA 1
ATOM 637 C C . ALA A 1 83 ? -6.260 0.066 -15.102 1.00 85.56 83 ALA A C 1
ATOM 639 O O . ALA A 1 83 ? -6.905 0.289 -14.075 1.00 85.56 83 ALA A O 1
ATOM 640 N N . ARG A 1 84 ? -6.573 0.607 -16.289 1.00 88.88 84 ARG A N 1
ATOM 641 C CA . ARG A 1 84 ? -7.773 1.416 -16.528 1.00 88.88 84 ARG A CA 1
ATOM 642 C C . ARG A 1 84 ? -9.037 0.602 -16.274 1.00 88.88 84 ARG A C 1
ATOM 644 O O . ARG A 1 84 ? -9.843 1.017 -15.452 1.00 88.88 84 ARG A O 1
ATOM 651 N N . ASP A 1 85 ? -9.182 -0.560 -16.904 1.00 88.19 85 ASP A N 1
ATOM 652 C CA . ASP A 1 85 ? -10.377 -1.404 -16.759 1.00 88.19 85 ASP A CA 1
ATOM 653 C C . ASP A 1 85 ? -10.600 -1.842 -15.303 1.00 88.19 85 ASP A C 1
ATOM 655 O O . ASP A 1 85 ? -11.726 -1.825 -14.796 1.00 88.19 85 ASP A O 1
ATOM 659 N N . ALA A 1 86 ? -9.515 -2.199 -14.606 1.00 88.75 86 ALA A N 1
ATOM 660 C CA . ALA A 1 86 ? -9.549 -2.551 -13.190 1.00 88.75 86 ALA A CA 1
ATOM 661 C C . ALA A 1 86 ? -10.033 -1.372 -12.327 1.00 88.75 86 ALA A C 1
ATOM 663 O O . ALA A 1 86 ? -10.888 -1.549 -11.451 1.00 88.75 86 ALA A O 1
ATOM 664 N N . LEU A 1 87 ? -9.518 -0.165 -12.594 1.00 90.56 87 LEU A N 1
ATOM 665 C CA . LEU A 1 87 ? -9.942 1.045 -11.896 1.00 90.56 87 LEU A CA 1
ATOM 666 C C . LEU A 1 87 ? -11.387 1.418 -12.235 1.00 90.56 87 LEU A C 1
ATOM 668 O O . LEU A 1 87 ? -12.147 1.752 -11.334 1.00 90.56 87 LEU A O 1
ATOM 672 N N . ASP A 1 88 ? -11.796 1.343 -13.496 1.00 90.56 88 ASP A N 1
ATOM 673 C CA . ASP A 1 88 ? -13.154 1.683 -13.922 1.00 90.56 88 ASP A CA 1
ATOM 674 C C . ASP A 1 88 ? -14.179 0.726 -13.299 1.00 90.56 88 ASP A C 1
ATOM 676 O O . ASP A 1 88 ? -15.252 1.153 -12.868 1.00 90.56 88 ASP A O 1
ATOM 680 N N . GLY A 1 89 ? -13.828 -0.558 -13.152 1.00 90.25 89 GLY A N 1
ATOM 681 C CA . GLY A 1 89 ? -14.609 -1.522 -12.378 1.00 90.25 89 GLY A CA 1
ATOM 682 C C . GLY A 1 89 ? -14.774 -1.110 -10.911 1.00 90.25 89 GLY A C 1
ATOM 683 O O . GLY A 1 89 ? -15.880 -1.192 -10.371 1.00 90.25 89 GLY A O 1
ATOM 684 N N . PHE A 1 90 ? -13.703 -0.612 -10.285 1.00 92.62 90 PHE A N 1
ATOM 685 C CA . PHE A 1 90 ? -13.743 -0.068 -8.927 1.00 92.62 90 PHE A CA 1
ATOM 686 C C . PHE A 1 90 ? -14.611 1.196 -8.835 1.00 92.62 90 PHE A C 1
ATOM 688 O O . PHE A 1 90 ? -15.530 1.244 -8.021 1.00 92.62 90 PHE A O 1
ATOM 695 N N . LEU A 1 91 ? -14.382 2.189 -9.698 1.00 92.50 91 LEU A N 1
ATOM 696 C CA . LEU A 1 91 ? -15.116 3.461 -9.713 1.00 92.50 91 LEU A CA 1
ATOM 697 C C . LEU A 1 91 ? -16.605 3.267 -10.015 1.00 92.50 91 LEU A C 1
ATOM 699 O O . LEU A 1 91 ? -17.450 3.974 -9.477 1.00 92.50 91 LEU A O 1
ATOM 703 N N . LYS A 1 92 ? -16.953 2.278 -10.843 1.00 93.94 92 LYS A N 1
ATOM 704 C CA . LYS A 1 92 ? -18.348 1.901 -11.088 1.00 93.94 92 LYS A CA 1
ATOM 705 C C . LYS A 1 92 ? -19.001 1.278 -9.855 1.00 93.94 92 LYS A C 1
ATOM 707 O O . LYS A 1 92 ? -20.194 1.483 -9.637 1.00 93.94 92 LYS A O 1
ATOM 712 N N . ALA A 1 93 ? -18.250 0.494 -9.083 1.00 94.06 93 ALA A N 1
ATOM 713 C CA . ALA A 1 93 ? -18.741 -0.105 -7.848 1.00 94.06 93 ALA A CA 1
ATOM 714 C C . ALA A 1 93 ? -18.830 0.912 -6.701 1.00 94.06 93 ALA A C 1
ATOM 716 O O . ALA A 1 93 ? -19.708 0.755 -5.858 1.00 94.06 93 ALA A O 1
ATOM 717 N N . ASP A 1 94 ? -17.980 1.944 -6.686 1.00 96.00 94 ASP A N 1
ATOM 718 C CA . ASP A 1 94 ? -17.945 3.014 -5.679 1.00 96.00 94 ASP A CA 1
ATOM 719 C C . ASP A 1 94 ? -17.929 4.425 -6.307 1.00 96.00 94 ASP A C 1
ATOM 721 O O . ASP A 1 94 ? -16.932 5.145 -6.221 1.00 96.00 94 ASP A O 1
ATOM 725 N N . PRO A 1 95 ? -19.034 4.854 -6.943 1.00 92.94 95 PRO A N 1
ATOM 726 C CA . PRO A 1 95 ? -19.079 6.113 -7.691 1.00 92.94 95 PRO A CA 1
ATOM 727 C C . PRO A 1 95 ? -18.981 7.363 -6.805 1.00 92.94 95 PRO A C 1
ATOM 729 O O . PRO A 1 95 ? -18.664 8.442 -7.301 1.00 92.94 95 PRO A O 1
ATOM 732 N N . THR A 1 96 ? -19.285 7.238 -5.511 1.00 92.88 96 THR A N 1
ATOM 733 C CA . THR A 1 96 ? -19.266 8.341 -4.538 1.00 92.88 96 THR A CA 1
ATOM 734 C C . THR A 1 96 ? -18.011 8.348 -3.665 1.00 92.88 96 THR A C 1
ATOM 736 O O . THR A 1 96 ? -17.782 9.326 -2.956 1.00 92.88 96 THR A O 1
ATOM 739 N N . GLY A 1 97 ? -17.196 7.287 -3.697 1.00 92.00 97 GLY A N 1
ATOM 740 C CA . GLY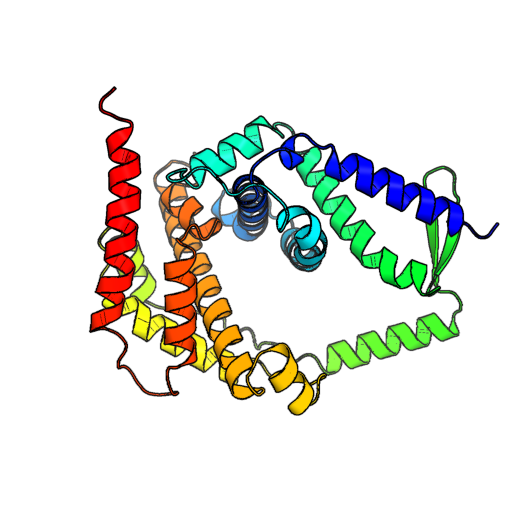 A 1 97 ? -16.041 7.122 -2.809 1.00 92.00 97 GLY A CA 1
ATOM 741 C C . GLY A 1 97 ? -16.399 6.718 -1.371 1.00 92.00 97 GLY A C 1
ATOM 742 O O . GLY A 1 97 ? -15.521 6.680 -0.505 1.00 92.00 97 GLY A O 1
ATOM 743 N N . GLU A 1 98 ? -17.674 6.445 -1.079 1.00 95.06 98 GLU A N 1
ATOM 744 C CA . GLU A 1 98 ? -18.136 6.096 0.268 1.00 95.06 98 GLU A CA 1
ATOM 745 C C . GLU A 1 98 ? -17.581 4.744 0.729 1.00 95.06 98 GLU A C 1
ATOM 747 O O . GLU A 1 98 ? -17.204 4.606 1.894 1.00 95.06 98 GLU A O 1
ATOM 752 N N . GLN A 1 99 ? -17.476 3.756 -0.165 1.00 95.19 99 GLN A N 1
ATOM 753 C CA . GLN A 1 99 ? -16.924 2.448 0.199 1.00 95.19 99 GLN A CA 1
ATOM 754 C C . GLN A 1 99 ? -15.412 2.518 0.408 1.00 95.19 99 GLN A C 1
ATOM 756 O O . GLN A 1 99 ? -14.898 1.890 1.331 1.00 95.19 99 GLN A O 1
ATOM 761 N N . MET A 1 100 ? -14.694 3.321 -0.382 1.00 93.06 100 MET A N 1
ATOM 762 C CA . MET A 1 100 ? -13.283 3.617 -0.137 1.00 93.06 100 MET A CA 1
ATOM 763 C C . MET A 1 100 ? -13.092 4.278 1.234 1.00 93.06 100 MET A C 1
ATOM 765 O O . MET A 1 100 ? -12.241 3.853 2.016 1.00 93.06 100 MET A O 1
ATOM 769 N N . ALA A 1 101 ? -13.913 5.278 1.571 1.00 92.56 101 ALA A N 1
ATOM 770 C CA . ALA A 1 101 ? -13.858 5.945 2.870 1.00 92.56 101 ALA A CA 1
ATOM 771 C C . ALA A 1 101 ? -14.154 4.982 4.036 1.00 92.56 101 ALA A C 1
ATOM 773 O O . ALA A 1 101 ? -13.478 5.035 5.069 1.00 92.56 101 ALA A O 1
ATOM 774 N N . GLN A 1 102 ? -15.119 4.072 3.869 1.00 94.19 102 GLN A N 1
ATOM 775 C CA . GLN A 1 102 ? -15.407 3.013 4.841 1.00 94.19 102 GLN A CA 1
ATOM 776 C C . GLN A 1 102 ? -14.241 2.031 4.977 1.00 94.19 102 GLN A C 1
ATOM 778 O O . GLN A 1 102 ? -13.866 1.694 6.098 1.00 94.19 102 GLN A O 1
ATOM 783 N N . LEU A 1 103 ? -13.613 1.626 3.871 1.00 93.06 103 LEU A N 1
ATOM 784 C CA . LEU A 1 103 ? -12.459 0.728 3.879 1.00 93.06 103 LEU A CA 1
ATOM 785 C C . LEU A 1 103 ? -11.252 1.354 4.599 1.00 93.06 103 LEU A C 1
ATOM 787 O O . LEU A 1 103 ? -10.615 0.698 5.421 1.00 93.06 103 LEU A O 1
ATOM 791 N N . LEU A 1 104 ? -10.964 2.636 4.352 1.00 92.00 104 LEU A N 1
ATOM 792 C CA . LEU A 1 104 ? -9.899 3.372 5.045 1.00 92.00 104 LEU A CA 1
ATOM 793 C C . LEU A 1 104 ? -10.204 3.562 6.538 1.00 92.00 104 LEU A C 1
ATOM 795 O O . LEU A 1 104 ? -9.309 3.450 7.379 1.00 92.00 104 LEU A O 1
ATOM 799 N N . SER A 1 105 ? -11.472 3.810 6.875 1.00 92.12 105 SER A N 1
ATOM 800 C CA . SER A 1 105 ? -11.937 3.916 8.263 1.00 92.12 105 SER A CA 1
ATOM 801 C C . SER A 1 105 ? -11.834 2.577 8.994 1.00 92.12 105 SER A C 1
ATOM 803 O O . SER A 1 105 ? -11.411 2.536 10.146 1.00 92.12 105 SER A O 1
ATOM 805 N N . TYR A 1 106 ? -12.141 1.471 8.314 1.00 94.12 106 TYR A N 1
ATOM 806 C CA . TYR A 1 106 ? -11.937 0.126 8.838 1.00 94.12 106 TYR A CA 1
ATOM 807 C C . TYR A 1 106 ? -10.452 -0.179 9.052 1.00 94.12 106 TYR A C 1
ATOM 809 O O . TYR A 1 106 ? -10.087 -0.655 10.119 1.00 94.12 106 TYR A O 1
ATOM 817 N N . ALA A 1 107 ? -9.572 0.184 8.114 1.00 93.00 107 ALA A N 1
ATOM 818 C CA . ALA A 1 107 ? -8.126 0.029 8.297 1.00 93.00 107 ALA A CA 1
ATOM 819 C C . ALA A 1 107 ? -7.610 0.784 9.537 1.00 93.00 107 ALA A C 1
ATOM 821 O O . ALA A 1 107 ? -6.748 0.289 10.261 1.00 93.00 107 ALA A O 1
ATOM 822 N N . HIS A 1 108 ? -8.150 1.979 9.796 1.00 91.81 108 HIS A N 1
ATOM 823 C CA . HIS A 1 108 ? -7.865 2.737 11.013 1.00 91.81 108 HIS A 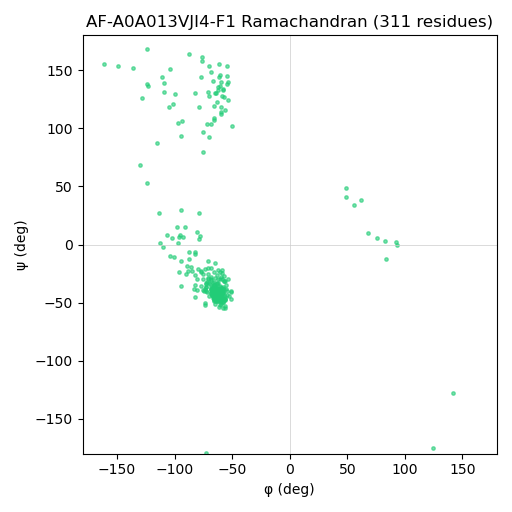CA 1
ATOM 824 C C . HIS A 1 108 ? -8.413 2.058 12.267 1.00 91.81 108 HIS A C 1
ATOM 826 O O . HIS A 1 108 ? -7.728 1.995 13.279 1.00 91.81 108 HIS A O 1
ATOM 832 N N . PHE A 1 109 ? -9.626 1.517 12.208 1.00 92.31 109 PHE A N 1
ATOM 833 C CA . PHE A 1 109 ? -10.197 0.746 13.305 1.00 92.31 109 PHE A CA 1
ATOM 834 C C . PHE A 1 109 ? -9.337 -0.487 13.639 1.00 92.31 109 PHE A C 1
ATOM 836 O O . PHE A 1 109 ? -8.968 -0.683 14.799 1.00 92.31 109 PHE A O 1
ATOM 843 N N . SER A 1 110 ? -8.926 -1.259 12.628 1.00 92.88 110 SER A N 1
ATOM 844 C CA . SER A 1 110 ? -8.077 -2.448 12.771 1.00 92.88 110 SER A CA 1
ATOM 845 C C . SER A 1 110 ? -6.699 -2.161 13.376 1.00 92.88 110 SER A C 1
ATOM 847 O O . SER A 1 110 ? -6.106 -3.061 13.967 1.00 92.88 110 SER A O 1
ATOM 849 N N . GLU A 1 111 ? -6.199 -0.927 13.274 1.00 90.75 111 GLU A N 1
ATOM 850 C CA . GLU A 1 111 ? -4.947 -0.496 13.908 1.00 90.75 111 GLU A CA 1
ATOM 851 C C . GLU A 1 111 ? -5.014 -0.601 15.441 1.00 90.75 111 GLU A C 1
ATOM 853 O O . GLU A 1 111 ? -4.060 -1.050 16.074 1.00 90.75 111 GLU A O 1
ATOM 858 N N . PHE A 1 112 ? -6.156 -0.261 16.048 1.00 89.62 112 PHE A N 1
ATOM 859 C CA . PHE A 1 112 ? -6.304 -0.229 17.509 1.00 89.62 112 PHE A CA 1
ATOM 860 C C . PHE A 1 112 ? -6.780 -1.544 18.119 1.00 89.62 112 PHE A C 1
ATOM 862 O O . PHE A 1 112 ? -6.540 -1.804 19.302 1.00 89.62 112 PHE A O 1
ATOM 869 N N . MET A 1 113 ? -7.480 -2.379 17.349 1.00 91.94 113 MET A N 1
ATOM 870 C CA . MET A 1 113 ? -8.124 -3.580 17.886 1.00 91.94 113 MET A CA 1
ATOM 871 C C . MET A 1 113 ? -7.165 -4.561 18.575 1.00 91.94 113 MET A C 1
ATOM 873 O O . MET A 1 113 ? -7.488 -5.010 19.681 1.00 91.94 113 MET A O 1
ATOM 877 N N . PRO A 1 114 ? -5.950 -4.829 18.053 1.00 91.06 114 PRO A N 1
ATOM 878 C CA . PRO A 1 114 ? -4.982 -5.667 18.755 1.00 91.06 114 PRO A CA 1
ATOM 879 C C . PRO A 1 114 ? -4.620 -5.140 20.152 1.00 91.06 114 PRO A C 1
ATOM 881 O O . PRO A 1 114 ? -4.426 -5.921 21.085 1.00 91.06 114 PRO A O 1
ATOM 884 N N . GLU A 1 115 ? -4.529 -3.822 20.320 1.00 91.06 115 GLU A N 1
ATOM 885 C CA . GLU A 1 115 ? -4.225 -3.179 21.601 1.00 91.06 115 GLU A CA 1
ATOM 886 C C . GLU A 1 115 ? -5.427 -3.209 22.552 1.00 91.06 115 GLU A C 1
ATOM 888 O O . GLU A 1 115 ? -5.276 -3.497 23.747 1.00 91.06 115 GLU A O 1
ATOM 893 N N . ALA A 1 116 ? -6.636 -2.995 22.024 1.00 91.75 116 ALA A N 1
ATOM 894 C CA . ALA A 1 116 ? -7.877 -3.151 22.776 1.00 91.75 116 ALA A CA 1
ATOM 895 C C . ALA A 1 116 ? -8.026 -4.586 23.311 1.00 91.75 116 ALA A C 1
ATOM 897 O O . ALA A 1 116 ? -8.268 -4.780 24.505 1.00 91.75 116 ALA A O 1
ATOM 898 N N . HIS A 1 117 ? -7.773 -5.606 22.482 1.00 90.50 117 HIS A N 1
ATOM 899 C CA . HIS A 1 117 ? -7.803 -7.018 22.890 1.00 90.50 117 HIS A CA 1
ATOM 900 C C . HIS A 1 117 ? -6.751 -7.353 23.953 1.00 90.50 117 HIS A C 1
ATOM 902 O O . HIS A 1 1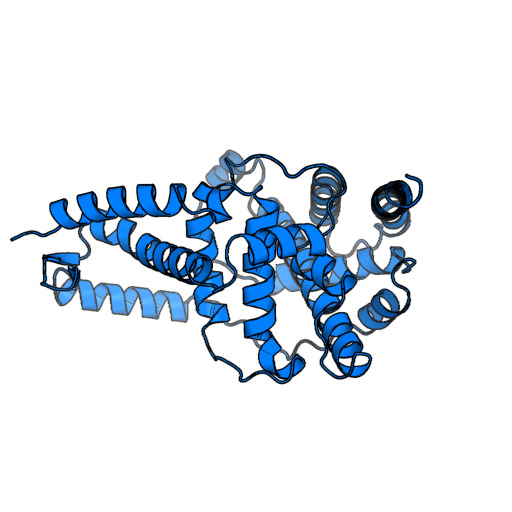17 ? -7.006 -8.164 24.848 1.00 90.50 117 HIS A O 1
ATOM 908 N N . LYS A 1 118 ? -5.583 -6.699 23.895 1.00 90.50 118 LYS A N 1
ATOM 909 C CA . LYS A 1 118 ? -4.508 -6.799 24.898 1.00 90.50 118 LYS A CA 1
ATOM 910 C C . LYS A 1 118 ? -4.761 -5.957 26.155 1.00 90.50 118 LYS A C 1
ATOM 912 O O . LYS A 1 118 ? -3.908 -5.934 27.044 1.00 90.50 118 LYS A O 1
ATOM 917 N N . LYS A 1 119 ? -5.927 -5.307 26.269 1.00 90.31 119 LYS A N 1
ATOM 918 C CA . LYS A 1 119 ? -6.342 -4.491 27.424 1.00 90.31 119 LYS A CA 1
ATOM 919 C C . LYS A 1 119 ? -5.425 -3.290 27.678 1.00 90.31 119 LYS A C 1
ATOM 921 O O . LYS A 1 119 ? -5.127 -2.955 28.828 1.00 90.31 119 LYS A O 1
ATOM 926 N N . TYR A 1 120 ? -4.949 -2.653 26.609 1.00 91.69 120 TYR A N 1
ATOM 927 C CA . TYR A 1 120 ? -4.206 -1.389 26.710 1.00 91.69 120 TYR A CA 1
ATOM 928 C C . TYR A 1 120 ? -5.139 -0.237 27.106 1.00 91.69 120 TYR A C 1
ATOM 930 O O . TYR A 1 120 ? -4.728 0.692 27.806 1.00 91.69 120 TYR A O 1
ATOM 938 N N . TYR A 1 121 ? -6.411 -0.356 26.725 1.00 92.19 121 TYR A N 1
ATOM 939 C CA . TYR A 1 121 ? -7.453 0.630 26.959 1.00 92.19 121 TYR A CA 1
ATOM 940 C C . TYR A 1 121 ? -8.498 0.136 27.964 1.00 92.19 121 TYR A C 1
ATOM 942 O O . TYR A 1 121 ? -8.885 -1.032 27.962 1.00 92.19 121 TYR A O 1
ATOM 950 N N . THR A 1 122 ? -9.003 1.059 28.775 1.00 93.06 122 THR A N 1
ATOM 951 C CA . THR A 1 122 ? -10.326 0.989 29.390 1.00 93.06 122 THR A CA 1
ATOM 952 C C . THR A 1 122 ? -11.347 1.408 28.338 1.00 93.06 122 THR A C 1
ATOM 954 O O . THR A 1 122 ? -11.311 2.542 27.850 1.00 93.06 122 THR A O 1
ATOM 957 N N . VAL A 1 123 ? -12.254 0.497 27.988 1.00 94.00 123 VAL A N 1
ATOM 958 C CA . VAL A 1 123 ? -13.279 0.721 26.963 1.00 94.00 123 VAL A CA 1
ATOM 959 C C . VAL A 1 123 ? -14.601 1.083 27.630 1.00 94.00 123 VAL A C 1
ATOM 961 O O . VAL A 1 123 ? -15.070 0.388 28.532 1.00 94.00 123 VAL A O 1
ATOM 964 N N . THR A 1 124 ? -15.217 2.173 27.177 1.00 94.56 124 THR A N 1
ATOM 965 C CA . THR A 1 124 ? -16.546 2.599 27.629 1.00 94.56 124 THR A CA 1
ATOM 966 C C . THR A 1 124 ? -17.461 2.852 26.441 1.00 94.56 124 THR A C 1
ATOM 968 O O . THR A 1 124 ? -17.127 3.635 25.553 1.00 94.56 124 THR A O 1
ATOM 971 N N . THR A 1 125 ? -18.623 2.202 26.436 1.00 93.81 125 THR A N 1
ATOM 972 C CA . THR A 1 125 ? -19.676 2.444 25.445 1.00 93.81 125 THR A CA 1
ATOM 973 C C . THR A 1 125 ? -20.301 3.817 25.698 1.00 93.81 125 THR A C 1
ATOM 975 O O . THR A 1 125 ? -20.696 4.141 26.823 1.00 93.81 125 THR A O 1
ATOM 978 N N . ILE A 1 126 ? -20.370 4.643 24.657 1.00 93.44 126 ILE A N 1
ATOM 979 C CA . ILE A 1 126 ? -20.990 5.972 24.652 1.00 93.44 126 ILE A CA 1
ATOM 980 C C . ILE A 1 126 ? -22.059 6.034 23.554 1.00 93.44 126 ILE A C 1
ATOM 982 O O . ILE A 1 126 ? -22.138 5.159 22.700 1.00 93.44 126 ILE A O 1
ATOM 986 N N . ARG A 1 127 ? -22.895 7.080 23.551 1.00 89.00 127 ARG A N 1
ATOM 987 C CA . ARG A 1 127 ? -24.023 7.198 22.607 1.00 89.00 127 ARG A CA 1
ATOM 988 C C . ARG A 1 127 ? -23.612 7.088 21.131 1.00 89.00 127 ARG A C 1
ATOM 990 O O . ARG A 1 127 ? -24.385 6.576 20.333 1.00 89.00 127 ARG A O 1
ATOM 997 N N . GLU A 1 128 ? -22.434 7.598 20.787 1.00 88.69 128 GLU A N 1
ATOM 998 C CA . GLU A 1 128 ? -21.935 7.690 19.408 1.00 88.69 128 GLU A CA 1
ATOM 999 C C . GLU A 1 128 ? -20.900 6.600 19.068 1.00 88.69 128 GLU A C 1
ATOM 1001 O O . GLU A 1 128 ? -20.317 6.637 17.991 1.00 88.69 128 GLU A O 1
ATOM 1006 N N . GLY A 1 129 ? -20.649 5.637 19.966 1.00 90.69 129 GLY A N 1
ATOM 1007 C CA . GLY A 1 129 ? -19.670 4.568 19.746 1.00 90.69 129 GLY A CA 1
ATOM 1008 C C . GLY A 1 129 ? -18.897 4.205 21.010 1.00 90.69 129 GLY A C 1
ATOM 1009 O O . GLY A 1 129 ? -19.482 3.950 22.062 1.00 90.69 129 GLY A O 1
ATOM 1010 N N . PHE A 1 130 ? -17.567 4.203 20.923 1.00 93.56 130 PHE A N 1
ATOM 1011 C CA . PHE A 1 130 ? -16.689 3.758 22.005 1.00 93.56 130 PHE A CA 1
ATOM 1012 C C . PHE A 1 130 ? -15.690 4.842 22.386 1.00 93.56 130 PHE A C 1
ATOM 1014 O O . PHE A 1 130 ? -15.089 5.492 21.535 1.00 93.56 130 PHE A O 1
ATOM 1021 N N . ARG A 1 131 ? -15.476 5.014 23.689 1.00 93.06 131 ARG A N 1
ATOM 1022 C CA . ARG A 1 131 ? -14.372 5.807 24.224 1.00 93.06 131 ARG A CA 1
ATOM 1023 C C . ARG A 1 131 ? -13.306 4.863 24.768 1.00 93.06 131 ARG A C 1
ATOM 1025 O O . ARG A 1 131 ? -13.568 4.121 25.718 1.00 93.06 131 ARG A O 1
ATOM 1032 N N . LEU A 1 132 ? -12.119 4.940 24.172 1.00 91.94 132 LEU A N 1
ATOM 1033 C CA . LEU A 1 132 ? -10.920 4.213 24.575 1.00 91.94 132 LEU A CA 1
ATOM 1034 C C . LEU A 1 132 ? -10.014 5.173 25.349 1.00 91.94 132 LEU A C 1
ATOM 1036 O O . LEU A 1 132 ? -9.621 6.216 24.83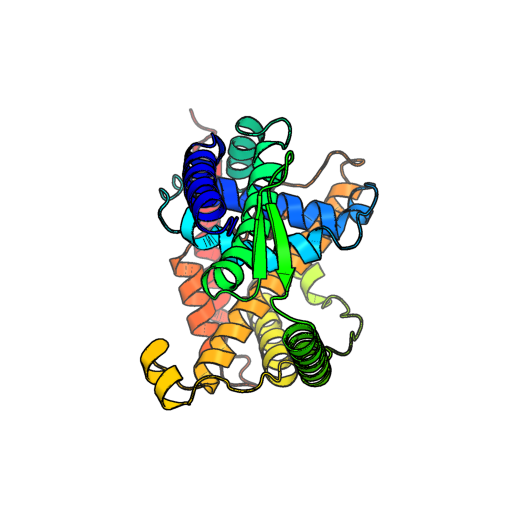2 1.00 91.94 132 LEU A O 1
ATOM 1040 N N . VAL A 1 133 ? -9.705 4.838 26.599 1.00 92.00 133 VAL A N 1
ATOM 1041 C CA . VAL A 1 133 ? -8.767 5.598 27.440 1.00 92.00 133 VAL A CA 1
ATOM 1042 C C . VAL A 1 133 ? -7.671 4.654 27.887 1.00 92.00 133 VAL A C 1
ATOM 1044 O O . VAL A 1 133 ? -7.974 3.529 28.271 1.00 92.00 133 VAL A O 1
ATOM 1047 N N . LEU A 1 134 ? -6.407 5.074 27.852 1.00 91.44 134 LEU A N 1
ATOM 1048 C CA . LEU A 1 134 ? -5.306 4.246 28.347 1.00 91.44 134 LEU A CA 1
ATOM 1049 C C . LEU A 1 134 ? -5.579 3.806 29.790 1.00 91.44 134 LEU A C 1
ATOM 1051 O O . LEU A 1 134 ? -6.080 4.571 30.614 1.00 91.44 134 LEU A O 1
ATOM 1055 N N . ARG A 1 135 ? -5.276 2.542 30.094 1.00 87.62 135 ARG A N 1
ATOM 1056 C CA . ARG A 1 135 ? -5.693 1.895 31.351 1.00 87.62 135 ARG A CA 1
ATOM 1057 C C . ARG A 1 135 ? -5.231 2.610 32.628 1.00 87.62 135 ARG A C 1
ATOM 1059 O O . ARG A 1 135 ? -5.848 2.440 33.676 1.00 87.62 135 ARG A O 1
ATOM 1066 N N . SER A 1 136 ? -4.124 3.350 32.564 1.00 89.88 136 SER A N 1
ATOM 1067 C CA . SER A 1 136 ? -3.601 4.145 33.674 1.00 89.88 136 SER A CA 1
ATOM 1068 C C . SER A 1 136 ? -2.619 5.209 33.189 1.00 89.88 136 SER A C 1
ATOM 1070 O O . SER A 1 136 ? -1.946 5.022 32.176 1.00 89.88 136 SER A O 1
ATOM 1072 N N . GLU A 1 137 ? -2.468 6.275 33.974 1.00 89.94 137 GLU A N 1
ATOM 1073 C CA . GLU A 1 137 ? -1.478 7.336 33.735 1.00 89.94 137 GLU A CA 1
ATOM 1074 C C . GLU A 1 137 ? -0.045 6.780 33.674 1.00 89.94 137 GLU A C 1
ATOM 1076 O O . GLU A 1 137 ? 0.759 7.177 32.837 1.00 89.94 137 GLU A O 1
ATOM 1081 N N . TRP A 1 138 ? 0.283 5.791 34.513 1.00 90.75 138 TRP A N 1
ATOM 1082 C CA . TRP A 1 138 ? 1.586 5.122 34.449 1.00 90.75 138 TRP A CA 1
ATOM 1083 C C . TRP A 1 138 ? 1.805 4.417 33.105 1.00 90.75 138 TRP A C 1
ATOM 1085 O O . TRP A 1 138 ? 2.893 4.492 32.540 1.00 90.75 138 TRP A O 1
ATOM 1095 N N . PHE A 1 139 ? 0.781 3.735 32.581 1.00 88.75 139 PHE A N 1
ATOM 1096 C CA . PHE A 1 139 ? 0.881 3.065 31.287 1.00 88.75 139 PHE A CA 1
ATOM 1097 C C . PHE A 1 139 ? 1.030 4.073 30.147 1.00 88.75 139 PHE A C 1
ATOM 1099 O O . PHE A 1 139 ? 1.857 3.866 29.266 1.00 88.75 139 PHE A O 1
ATOM 1106 N N . GLU A 1 140 ? 0.292 5.180 30.207 1.00 88.31 140 GLU A N 1
ATOM 1107 C CA . GLU A 1 140 ? 0.425 6.304 29.281 1.00 88.31 140 GLU A CA 1
ATOM 1108 C C . GLU A 1 140 ? 1.840 6.886 29.282 1.00 88.31 140 GLU A C 1
ATOM 1110 O O . GLU A 1 140 ? 2.448 7.024 28.223 1.00 88.31 140 GLU A O 1
ATOM 1115 N N . GLN A 1 141 ? 2.421 7.130 30.459 1.00 88.81 141 GLN A N 1
ATOM 1116 C CA . GLN A 1 141 ? 3.801 7.607 30.568 1.00 88.81 141 GLN A CA 1
ATOM 1117 C C . GLN A 1 141 ? 4.814 6.616 29.978 1.00 88.81 141 GLN A C 1
ATOM 1119 O O . GLN A 1 141 ? 5.799 7.038 29.370 1.00 88.81 141 GLN A O 1
ATOM 1124 N N . MET A 1 142 ? 4.608 5.308 30.159 1.00 87.25 142 MET A N 1
ATOM 1125 C CA . MET A 1 142 ? 5.499 4.290 29.593 1.00 87.25 142 MET A CA 1
ATOM 1126 C C . MET A 1 142 ? 5.352 4.179 28.076 1.00 87.25 142 MET A C 1
ATOM 1128 O O . MET A 1 142 ? 6.370 4.115 27.396 1.00 87.25 142 MET A O 1
ATOM 1132 N N . GLN A 1 143 ? 4.128 4.238 27.547 1.00 83.56 143 GLN A N 1
ATOM 1133 C CA . GLN A 1 143 ? 3.878 4.291 26.104 1.00 83.56 143 GLN A CA 1
ATOM 1134 C C . GLN A 1 143 ? 4.507 5.533 25.469 1.00 83.56 143 GLN A C 1
ATOM 1136 O O . GLN A 1 143 ? 5.226 5.424 24.485 1.00 83.56 143 GLN A O 1
ATOM 1141 N N . ALA A 1 144 ? 4.332 6.710 26.076 1.00 83.19 144 ALA A N 1
ATOM 1142 C CA . ALA A 1 144 ? 4.958 7.938 25.592 1.00 83.19 144 ALA A CA 1
ATOM 1143 C C . ALA A 1 144 ? 6.492 7.823 25.549 1.00 83.19 144 ALA A C 1
ATOM 1145 O O . ALA A 1 144 ? 7.123 8.273 24.597 1.00 83.19 144 ALA A O 1
ATOM 1146 N N . ARG A 1 145 ? 7.107 7.189 26.555 1.00 81.69 145 ARG A N 1
ATOM 1147 C CA . ARG A 1 145 ? 8.557 6.938 26.568 1.00 81.69 145 ARG A CA 1
ATOM 1148 C C . ARG A 1 145 ? 8.987 5.927 25.513 1.00 81.69 145 ARG A C 1
ATOM 1150 O O . ARG A 1 145 ? 10.037 6.131 24.920 1.00 81.69 145 ARG A O 1
ATOM 1157 N N . ASP A 1 146 ? 8.214 4.871 25.289 1.00 81.19 146 ASP A N 1
ATOM 1158 C CA . ASP A 1 146 ? 8.501 3.859 24.269 1.00 81.19 146 ASP A CA 1
ATOM 1159 C C . ASP A 1 146 ? 8.398 4.440 22.854 1.00 81.19 146 ASP A C 1
ATOM 1161 O O . ASP A 1 146 ? 9.290 4.228 22.035 1.00 81.19 146 ASP A O 1
ATOM 1165 N N . ILE A 1 147 ? 7.382 5.272 22.601 1.00 78.56 147 ILE A N 1
ATOM 1166 C CA . ILE A 1 147 ? 7.242 6.044 21.361 1.00 78.56 147 ILE A CA 1
ATOM 1167 C C . ILE A 1 147 ? 8.448 6.965 21.183 1.00 78.56 147 ILE A C 1
ATOM 1169 O O . ILE A 1 147 ? 9.098 6.906 20.147 1.00 78.56 147 ILE A O 1
ATOM 1173 N N . LEU A 1 148 ? 8.805 7.759 22.199 1.00 72.06 148 LEU A N 1
ATOM 1174 C CA . LEU A 1 148 ? 9.968 8.651 22.125 1.00 72.06 148 LEU A CA 1
ATOM 1175 C C . LEU A 1 148 ? 11.272 7.881 21.888 1.00 72.06 148 LEU A C 1
ATOM 1177 O O . LEU A 1 148 ? 12.095 8.303 21.084 1.00 72.06 148 LEU A O 1
ATOM 1181 N N . LEU A 1 149 ? 11.478 6.752 22.567 1.00 75.00 149 LEU A N 1
ATOM 1182 C CA . LEU A 1 149 ? 12.653 5.904 22.358 1.00 75.00 149 LEU A CA 1
ATOM 1183 C C . LEU A 1 149 ? 12.667 5.299 20.953 1.00 75.00 149 LEU A C 1
ATOM 1185 O O . LEU A 1 149 ? 13.726 5.255 20.334 1.00 75.00 149 LEU A O 1
ATOM 1189 N N . SER A 1 150 ? 11.509 4.881 20.443 1.00 70.62 150 SER A N 1
ATOM 1190 C CA . SER A 1 150 ? 11.355 4.377 19.080 1.00 70.62 150 SER A CA 1
ATOM 1191 C C . SER A 1 150 ? 11.659 5.470 18.061 1.00 70.62 150 SER A C 1
ATOM 1193 O O . SER A 1 150 ? 12.462 5.244 17.168 1.00 70.62 150 SER A O 1
ATOM 1195 N N . GLU A 1 151 ? 11.119 6.678 18.229 1.00 66.25 151 GLU A N 1
ATOM 1196 C CA . GLU A 1 151 ? 11.409 7.832 17.370 1.00 66.25 151 GLU A CA 1
ATOM 1197 C C . GLU A 1 151 ? 12.888 8.232 17.402 1.00 66.25 151 GLU A C 1
ATOM 1199 O O . GLU A 1 151 ? 13.454 8.562 16.364 1.00 66.25 151 GLU A O 1
ATOM 1204 N N . LEU A 1 152 ? 13.540 8.153 18.566 1.00 65.19 152 LEU A N 1
ATOM 1205 C CA . LEU A 1 152 ? 14.982 8.383 18.703 1.00 65.19 152 LEU A CA 1
ATOM 1206 C C . LEU A 1 152 ? 15.831 7.257 18.090 1.00 65.19 152 LEU A C 1
ATOM 1208 O O . LEU A 1 152 ? 16.986 7.493 17.737 1.00 65.19 152 LEU A O 1
ATOM 1212 N N . ALA A 1 153 ? 15.286 6.043 17.994 1.00 60.59 153 ALA A N 1
ATOM 1213 C CA . ALA A 1 153 ? 15.938 4.882 17.394 1.00 60.59 153 ALA A CA 1
ATOM 1214 C C . ALA A 1 153 ? 15.673 4.756 15.885 1.00 60.59 153 ALA A C 1
ATOM 1216 O O . ALA A 1 153 ? 16.421 4.057 15.196 1.00 60.59 153 ALA A O 1
ATOM 1217 N N . LEU A 1 154 ? 14.634 5.418 15.363 1.00 58.53 154 LEU A N 1
ATOM 1218 C CA . LEU A 1 154 ? 14.371 5.496 13.934 1.00 58.53 154 LEU A CA 1
ATOM 1219 C C . LEU A 1 154 ? 15.502 6.279 13.270 1.00 58.53 154 LEU A C 1
ATOM 1221 O O . LEU A 1 154 ? 15.744 7.454 13.545 1.00 58.53 154 LEU A O 1
ATOM 1225 N N . VAL A 1 155 ? 16.201 5.612 12.358 1.00 50.72 155 VAL A N 1
ATOM 1226 C CA . VAL A 1 155 ? 17.181 6.262 11.497 1.00 50.72 155 VAL A CA 1
ATOM 1227 C C . VAL A 1 155 ? 16.414 7.225 10.605 1.00 50.72 155 VAL A C 1
ATOM 1229 O O . VAL A 1 155 ? 15.660 6.802 9.732 1.00 50.72 155 VAL A O 1
ATOM 1232 N N . PHE A 1 156 ? 16.579 8.527 10.845 1.00 48.06 156 PHE A N 1
ATOM 1233 C CA . PHE A 1 156 ? 16.040 9.539 9.951 1.00 48.06 156 PHE A CA 1
ATOM 1234 C C . PHE A 1 156 ? 16.659 9.314 8.569 1.00 48.06 156 PHE A C 1
ATOM 1236 O O . PHE A 1 156 ? 17.885 9.427 8.440 1.00 48.06 156 PHE A O 1
ATOM 1243 N N . PRO A 1 157 ? 15.865 9.025 7.521 1.00 49.09 157 PRO A N 1
ATOM 1244 C CA . PRO A 1 157 ? 16.374 9.205 6.180 1.00 49.09 157 PRO A CA 1
ATOM 1245 C C . PRO A 1 157 ? 16.731 10.686 6.078 1.00 49.09 157 PRO A C 1
ATOM 1247 O O . PRO A 1 157 ? 15.858 11.546 6.185 1.00 49.09 157 PRO A O 1
ATOM 1250 N N . PHE A 1 158 ? 18.018 11.003 5.927 1.00 40.47 158 PHE A N 1
ATOM 1251 C CA . PHE A 1 158 ? 18.406 12.333 5.479 1.00 40.47 158 PHE A CA 1
ATOM 1252 C C . PHE A 1 158 ? 17.674 12.543 4.155 1.00 40.47 158 PHE A C 1
ATOM 1254 O O . PHE A 1 158 ? 17.943 11.789 3.214 1.00 40.47 158 PHE A O 1
ATOM 1261 N N . PRO A 1 159 ? 16.746 13.511 4.040 1.00 45.12 159 PRO A N 1
ATOM 1262 C CA . PRO A 1 159 ? 16.133 13.789 2.765 1.00 45.12 159 PRO A CA 1
ATOM 1263 C C . PRO A 1 159 ? 17.189 14.539 1.956 1.00 45.12 159 PRO A C 1
ATOM 1265 O O . PRO A 1 159 ? 17.176 15.763 1.847 1.00 45.12 159 PRO A O 1
ATOM 1268 N N . ALA A 1 160 ? 18.145 13.809 1.385 1.00 47.34 160 ALA A N 1
ATOM 1269 C CA . ALA A 1 160 ? 18.725 14.265 0.145 1.00 47.34 160 ALA A CA 1
ATOM 1270 C C . ALA A 1 160 ? 17.536 14.321 -0.807 1.00 47.34 160 ALA A C 1
ATOM 1272 O O . ALA A 1 160 ? 16.905 13.299 -1.075 1.00 47.34 160 ALA A O 1
ATOM 1273 N N . LYS A 1 161 ? 17.159 15.532 -1.218 1.00 51.62 161 LYS A N 1
ATOM 1274 C CA . LYS A 1 161 ? 16.177 15.750 -2.274 1.00 51.62 161 LYS A CA 1
ATOM 1275 C C . LYS A 1 161 ? 16.628 14.870 -3.440 1.00 51.62 161 LYS A C 1
ATOM 1277 O O . LYS A 1 161 ? 17.640 15.174 -4.065 1.00 51.62 161 LYS A O 1
ATOM 1282 N N . LYS A 1 162 ? 15.982 13.718 -3.621 1.00 65.06 162 LYS A N 1
ATOM 1283 C CA . LYS A 1 162 ? 16.453 12.708 -4.563 1.00 65.06 162 LYS A CA 1
ATOM 1284 C C . LYS A 1 162 ? 16.176 13.269 -5.943 1.00 65.06 162 LYS A C 1
ATOM 1286 O O . LYS A 1 162 ? 15.024 13.376 -6.357 1.00 65.06 162 LYS A O 1
ATOM 1291 N N . GLU A 1 163 ? 17.224 13.748 -6.597 1.00 71.38 163 GLU A N 1
ATOM 1292 C CA . GLU A 1 163 ? 17.118 14.138 -7.992 1.00 71.38 163 GLU A CA 1
ATOM 1293 C C . GLU A 1 163 ? 16.748 12.889 -8.790 1.00 71.38 163 GLU A C 1
ATOM 1295 O O . GLU A 1 163 ? 17.311 11.813 -8.574 1.00 71.38 163 GLU A O 1
ATOM 1300 N N . LEU A 1 164 ? 15.759 13.026 -9.674 1.00 78.69 164 LEU A N 1
ATOM 1301 C CA . LEU A 1 164 ? 15.394 11.949 -10.584 1.00 78.69 164 LEU A CA 1
ATOM 1302 C C . LEU A 1 164 ? 16.621 11.600 -11.428 1.00 78.69 164 LEU A C 1
ATOM 1304 O O . LEU A 1 164 ? 17.219 12.487 -12.043 1.00 78.69 164 LEU A O 1
ATOM 1308 N N . ASP A 1 165 ? 16.972 10.316 -11.464 1.00 83.31 165 ASP A N 1
ATOM 1309 C CA . ASP A 1 165 ? 18.069 9.828 -12.295 1.00 83.31 165 ASP A CA 1
ATOM 1310 C C . ASP A 1 165 ? 17.794 10.209 -13.767 1.00 83.31 165 ASP A C 1
ATOM 1312 O O . ASP A 1 165 ? 16.708 9.909 -14.275 1.00 83.31 165 ASP A O 1
ATOM 1316 N N . PRO A 1 166 ? 18.724 10.879 -14.475 1.00 84.25 166 PRO A N 1
ATOM 1317 C CA . PRO A 1 166 ? 18.512 11.307 -15.858 1.00 84.25 166 PRO A CA 1
ATOM 1318 C C . PRO A 1 166 ? 18.090 10.175 -16.802 1.00 84.25 166 PRO A C 1
ATOM 1320 O O . PRO A 1 166 ? 17.333 10.426 -17.742 1.00 84.25 166 PRO A O 1
ATOM 1323 N N . VAL A 1 167 ? 18.520 8.938 -16.521 1.00 87.31 167 VAL A N 1
ATOM 1324 C CA . VAL A 1 167 ? 18.164 7.736 -17.292 1.00 87.31 167 VAL A CA 1
ATOM 1325 C C . VAL A 1 167 ? 16.653 7.482 -17.286 1.00 87.31 167 VAL A C 1
ATOM 1327 O O . VAL A 1 167 ? 16.108 6.987 -18.268 1.00 87.31 167 VAL A O 1
ATOM 1330 N N . LEU A 1 168 ? 15.935 7.884 -16.231 1.00 87.50 168 LEU A N 1
ATOM 1331 C CA . LEU A 1 168 ? 14.476 7.742 -16.164 1.00 87.50 168 LEU A CA 1
ATOM 1332 C C . LEU A 1 168 ? 13.772 8.503 -17.284 1.00 87.50 168 LEU A C 1
ATOM 1334 O O . LEU A 1 168 ? 12.777 8.024 -17.813 1.00 87.50 168 LEU A O 1
ATOM 1338 N N . ARG A 1 169 ? 14.279 9.680 -17.669 1.00 85.62 169 ARG A N 1
ATOM 1339 C CA . ARG A 1 169 ? 13.669 10.462 -18.755 1.00 85.62 169 ARG A CA 1
ATOM 1340 C C . ARG A 1 169 ? 13.851 9.789 -20.109 1.00 85.62 169 ARG A C 1
ATOM 1342 O O . ARG A 1 169 ? 12.964 9.899 -20.945 1.00 85.62 169 ARG A O 1
ATOM 1349 N N . GLU A 1 170 ? 14.979 9.115 -20.314 1.00 87.06 170 GLU A N 1
ATOM 1350 C CA . GLU A 1 170 ? 15.230 8.322 -21.518 1.00 87.06 170 GLU A CA 1
ATOM 1351 C C . GLU A 1 170 ? 14.280 7.125 -21.580 1.00 87.06 170 GLU A C 1
ATOM 1353 O O . GLU A 1 170 ? 13.593 6.953 -22.581 1.00 87.06 170 GLU A O 1
ATOM 1358 N N . ILE A 1 171 ? 14.150 6.384 -20.472 1.00 86.12 171 ILE A N 1
ATOM 1359 C CA . ILE A 1 171 ? 13.201 5.270 -20.360 1.00 86.12 171 ILE A CA 1
ATOM 1360 C C . ILE A 1 171 ? 11.781 5.751 -20.666 1.00 86.12 171 ILE A C 1
ATOM 1362 O O . ILE A 1 171 ? 11.123 5.182 -21.527 1.00 86.12 171 ILE A O 1
ATOM 1366 N N . VAL A 1 172 ? 11.317 6.812 -19.997 1.00 87.50 172 VAL A N 1
ATOM 1367 C CA . VAL A 1 172 ? 9.937 7.300 -20.132 1.00 87.50 172 VAL A CA 1
ATOM 1368 C C . VAL A 1 172 ? 9.631 7.810 -21.538 1.00 87.50 172 VAL A C 1
ATOM 1370 O O . VAL A 1 172 ? 8.552 7.529 -22.048 1.00 87.50 172 VAL A O 1
ATOM 1373 N N . ARG A 1 173 ? 10.561 8.538 -22.171 1.00 85.56 173 ARG A N 1
ATOM 1374 C CA . ARG A 1 173 ? 10.378 9.062 -23.535 1.00 85.56 173 ARG A CA 1
ATOM 1375 C C . ARG A 1 173 ? 10.135 7.944 -24.543 1.00 85.56 173 ARG A C 1
ATOM 1377 O O . ARG A 1 173 ? 9.351 8.128 -25.467 1.00 85.56 173 ARG A O 1
ATOM 1384 N N . ASP A 1 174 ? 10.833 6.829 -24.367 1.00 84.25 174 ASP A N 1
ATOM 1385 C CA . ASP A 1 174 ? 10.858 5.755 -25.348 1.00 84.25 174 ASP A CA 1
ATOM 1386 C C . ASP A 1 174 ? 9.854 4.640 -25.014 1.00 84.25 174 ASP A C 1
ATOM 1388 O O . ASP A 1 174 ? 9.764 3.688 -25.775 1.00 84.25 174 ASP A O 1
ATOM 1392 N N . LEU A 1 175 ? 9.063 4.739 -23.932 1.00 81.38 175 LEU A N 1
ATOM 1393 C CA . LEU A 1 175 ? 7.938 3.825 -23.688 1.00 81.38 175 LEU A CA 1
ATOM 1394 C C . LEU A 1 175 ? 6.942 3.892 -24.870 1.00 81.38 175 LEU A C 1
ATOM 1396 O O . LEU A 1 175 ? 6.548 4.993 -25.250 1.00 81.38 175 LEU A O 1
ATOM 1400 N N . PRO A 1 176 ? 6.465 2.760 -25.430 1.00 71.88 176 PRO A N 1
ATOM 1401 C CA . PRO A 1 176 ? 6.676 1.376 -25.012 1.00 71.88 176 PRO A CA 1
ATOM 1402 C C . PRO A 1 176 ? 8.052 0.718 -25.138 1.00 71.88 176 PRO A C 1
ATOM 1404 O O . PRO A 1 176 ? 8.396 -0.235 -24.430 1.00 71.88 176 PRO A O 1
ATOM 1407 N N . ASP A 1 177 ? 8.812 1.181 -26.099 1.00 79.50 177 ASP A N 1
ATOM 1408 C CA . ASP A 1 177 ? 9.960 0.492 -26.662 1.00 79.50 177 ASP A CA 1
ATOM 1409 C C . ASP A 1 177 ? 11.267 0.926 -25.987 1.00 79.50 177 ASP A C 1
ATOM 1411 O O . ASP A 1 177 ? 12.338 0.922 -26.596 1.00 79.50 177 ASP A O 1
ATOM 1415 N N . ALA A 1 178 ? 11.168 1.302 -24.708 1.00 80.19 178 ALA A N 1
ATOM 1416 C CA . ALA A 1 178 ? 12.275 1.787 -23.909 1.00 80.19 178 ALA A CA 1
ATOM 1417 C C . ALA A 1 178 ? 13.435 0.790 -23.922 1.00 80.19 178 ALA A C 1
ATOM 1419 O O . ALA A 1 178 ? 13.243 -0.430 -23.894 1.00 80.19 178 ALA A O 1
ATOM 1420 N N . ASN A 1 179 ? 14.661 1.310 -23.904 1.00 80.62 179 ASN A N 1
ATOM 1421 C CA . ASN A 1 179 ? 15.836 0.463 -23.789 1.00 80.62 179 ASN A CA 1
ATOM 1422 C C . ASN A 1 179 ? 15.928 -0.142 -22.376 1.00 80.62 179 ASN A C 1
ATOM 1424 O O . ASN A 1 179 ? 16.498 0.442 -21.452 1.00 80.62 179 ASN A O 1
ATOM 1428 N N . TRP A 1 180 ? 15.366 -1.337 -22.215 1.00 78.69 180 TRP A N 1
ATOM 1429 C CA . TRP A 1 180 ? 15.293 -2.053 -20.942 1.00 78.69 180 TRP A CA 1
ATOM 1430 C C . TRP A 1 180 ? 16.654 -2.470 -20.373 1.00 78.69 180 TRP A C 1
ATOM 1432 O O . TRP A 1 180 ? 16.754 -2.710 -19.166 1.00 78.69 180 TRP A O 1
ATOM 1442 N N . ASP A 1 181 ? 17.719 -2.456 -21.181 1.00 79.69 181 ASP A N 1
ATOM 1443 C CA . ASP A 1 181 ? 19.092 -2.664 -20.704 1.00 79.69 181 ASP A CA 1
ATOM 1444 C C . ASP A 1 181 ? 19.526 -1.572 -19.710 1.00 79.69 181 ASP A C 1
ATOM 1446 O O . ASP A 1 181 ? 20.417 -1.797 -18.889 1.00 79.69 181 ASP A O 1
ATOM 1450 N N . LEU A 1 182 ? 18.878 -0.400 -19.744 1.00 81.19 182 LEU A N 1
ATOM 1451 C CA . LEU A 1 182 ? 19.127 0.714 -18.827 1.00 81.19 182 LEU A CA 1
ATOM 1452 C C . LEU A 1 182 ? 18.507 0.496 -17.437 1.00 81.19 182 LEU A C 1
ATOM 1454 O O . LEU A 1 182 ? 18.980 1.068 -16.450 1.00 81.19 182 LEU A O 1
ATOM 1458 N N . VAL A 1 183 ? 17.475 -0.348 -17.332 1.00 82.12 183 VAL A N 1
ATOM 1459 C CA . VAL A 1 183 ? 16.710 -0.539 -16.091 1.00 82.12 183 VAL A CA 1
ATOM 1460 C C . VAL A 1 183 ? 17.471 -1.379 -15.071 1.00 82.12 183 VAL A C 1
ATOM 1462 O O . VAL A 1 183 ? 17.474 -1.042 -13.887 1.00 82.12 183 VAL A O 1
ATOM 1465 N N . GLY A 1 184 ? 18.176 -2.425 -15.509 1.00 79.50 184 GLY A N 1
ATOM 1466 C CA . GLY A 1 184 ? 18.990 -3.266 -14.624 1.00 79.50 184 GLY A CA 1
ATOM 1467 C C . GLY A 1 184 ? 20.040 -2.465 -13.831 1.00 79.50 184 GLY A C 1
ATOM 1468 O O . GLY A 1 184 ? 20.027 -2.508 -12.599 1.00 79.50 184 GLY A O 1
ATOM 1469 N N . PRO A 1 185 ? 20.918 -1.683 -14.493 1.00 82.94 185 PRO A N 1
ATOM 1470 C CA . PRO A 1 185 ? 21.886 -0.817 -13.818 1.00 82.94 185 PRO A CA 1
ATOM 1471 C C . PRO A 1 185 ? 21.248 0.242 -12.909 1.00 82.94 185 PRO A C 1
ATOM 1473 O O . PRO A 1 185 ? 21.792 0.533 -11.843 1.00 82.94 185 PRO A O 1
ATOM 1476 N N . LEU A 1 186 ? 20.108 0.819 -13.308 1.00 86.19 186 LEU A N 1
ATOM 1477 C CA . LEU A 1 186 ? 19.369 1.789 -12.495 1.00 86.19 186 LEU A CA 1
ATOM 1478 C C . LEU A 1 186 ? 18.847 1.155 -11.195 1.00 86.19 186 LEU A C 1
ATOM 1480 O O . LEU A 1 186 ? 19.069 1.698 -10.112 1.00 86.19 186 LEU A O 1
ATOM 1484 N N . LEU A 1 187 ? 18.210 -0.016 -11.288 1.00 86.06 187 LEU A N 1
ATOM 1485 C CA . LEU A 1 187 ? 17.741 -0.774 -10.127 1.00 86.06 187 LEU A CA 1
ATOM 1486 C C . LEU A 1 187 ? 18.903 -1.229 -9.240 1.00 86.06 187 LEU A C 1
ATOM 1488 O O . LEU A 1 187 ? 18.797 -1.134 -8.022 1.00 86.06 187 LEU A O 1
ATOM 1492 N N . GLY A 1 188 ? 20.035 -1.636 -9.823 1.00 84.06 188 GLY A N 1
ATOM 1493 C CA . GLY A 1 188 ? 21.246 -1.981 -9.074 1.00 84.06 188 GLY A CA 1
ATOM 1494 C C . GLY A 1 188 ? 21.742 -0.834 -8.185 1.00 84.06 188 GLY A C 1
ATOM 1495 O O . GLY A 1 188 ? 21.957 -1.039 -6.991 1.00 84.06 188 GLY A O 1
ATOM 1496 N N . ARG A 1 189 ? 21.831 0.392 -8.728 1.00 85.75 189 ARG A N 1
ATOM 1497 C CA . ARG A 1 189 ? 22.205 1.589 -7.946 1.00 85.75 189 ARG A CA 1
ATOM 1498 C C . ARG A 1 189 ? 21.210 1.884 -6.821 1.00 85.75 189 ARG A C 1
ATOM 1500 O O . ARG A 1 189 ? 21.618 2.233 -5.715 1.00 85.75 189 ARG A O 1
ATOM 1507 N N . LYS A 1 190 ? 19.906 1.740 -7.086 1.00 86.50 190 LYS A N 1
ATOM 1508 C CA . LYS A 1 190 ? 18.852 1.933 -6.075 1.00 86.50 190 LYS A CA 1
ATOM 1509 C C . LYS A 1 190 ? 18.952 0.906 -4.949 1.00 86.50 190 LYS A C 1
ATOM 1511 O O . LYS A 1 190 ? 18.887 1.284 -3.785 1.00 86.50 190 LYS A O 1
ATOM 1516 N N . ILE A 1 191 ? 19.155 -0.369 -5.284 1.00 86.00 191 ILE A N 1
ATOM 1517 C CA . ILE A 1 191 ? 19.335 -1.453 -4.309 1.00 86.00 191 ILE A CA 1
ATOM 1518 C C . ILE A 1 191 ? 20.541 -1.173 -3.422 1.00 86.00 191 ILE A C 1
ATOM 1520 O O . ILE A 1 191 ? 20.428 -1.252 -2.203 1.00 86.00 191 ILE A O 1
ATOM 1524 N N . GLU A 1 192 ? 21.676 -0.809 -4.017 1.00 85.38 192 GLU A N 1
ATOM 1525 C CA . GLU A 1 192 ? 22.884 -0.470 -3.270 1.00 85.38 192 GLU A CA 1
ATOM 1526 C C . GLU A 1 192 ? 22.619 0.685 -2.291 1.00 85.38 192 GLU A C 1
ATOM 1528 O O . GLU A 1 192 ? 22.867 0.551 -1.093 1.00 85.38 192 GLU A O 1
ATOM 1533 N N . ALA A 1 193 ? 22.006 1.774 -2.764 1.00 82.81 193 ALA A N 1
ATOM 1534 C CA . ALA A 1 193 ? 21.635 2.901 -1.914 1.00 82.81 193 ALA A CA 1
ATOM 1535 C C . ALA A 1 193 ? 20.693 2.495 -0.764 1.00 82.81 193 ALA A C 1
ATOM 1537 O O . ALA A 1 193 ? 20.883 2.934 0.371 1.00 82.81 193 ALA A O 1
ATOM 1538 N N . LEU A 1 194 ? 19.701 1.638 -1.022 1.00 83.06 194 LEU A N 1
ATOM 1539 C CA . LEU A 1 194 ? 18.755 1.147 -0.013 1.00 83.06 194 LEU A CA 1
ATOM 1540 C C . LEU A 1 194 ? 19.426 0.241 1.027 1.00 83.06 194 LEU A C 1
ATOM 1542 O O . LEU A 1 194 ? 19.103 0.330 2.209 1.00 83.06 194 LEU A O 1
ATOM 1546 N N . LEU A 1 195 ? 20.388 -0.590 0.618 1.00 81.56 195 LEU A N 1
ATOM 1547 C CA . LEU A 1 195 ? 21.145 -1.452 1.532 1.00 81.56 195 LEU A CA 1
ATOM 1548 C C . LEU A 1 195 ? 22.029 -0.649 2.495 1.00 81.56 195 LEU A C 1
ATOM 1550 O O . LEU A 1 195 ? 22.212 -1.070 3.634 1.00 81.56 195 LEU A O 1
ATOM 1554 N N . PHE A 1 196 ? 22.558 0.498 2.059 1.00 75.50 196 PHE A N 1
ATOM 1555 C CA . PHE A 1 196 ? 23.390 1.365 2.900 1.00 75.50 196 PHE A CA 1
ATOM 1556 C C . PHE A 1 196 ? 22.599 2.399 3.716 1.00 75.50 196 PHE A C 1
ATOM 1558 O O . PHE A 1 196 ? 23.108 2.881 4.726 1.00 75.50 196 PHE A O 1
ATOM 1565 N N . SER A 1 197 ? 21.381 2.756 3.294 1.00 69.31 197 SER A N 1
ATOM 1566 C CA . SER A 1 197 ? 20.570 3.799 3.948 1.00 69.31 197 SER A CA 1
ATOM 1567 C C . SER A 1 197 ? 19.550 3.270 4.958 1.00 69.31 197 SER A C 1
ATOM 1569 O O . SER A 1 197 ? 19.171 4.005 5.869 1.00 69.31 197 SER A O 1
ATOM 1571 N N . LEU A 1 198 ? 19.123 2.009 4.843 1.00 64.88 198 LEU A N 1
ATOM 1572 C CA . LEU A 1 198 ? 18.161 1.396 5.761 1.00 64.88 198 LEU A CA 1
ATOM 1573 C C . LEU A 1 198 ? 18.877 0.640 6.883 1.00 64.88 198 LEU A C 1
ATOM 1575 O O . LEU A 1 198 ? 19.182 -0.546 6.755 1.00 64.88 198 LEU A O 1
ATOM 1579 N N . ALA A 1 199 ? 19.102 1.312 8.009 1.00 61.81 199 ALA A N 1
ATOM 1580 C CA . ALA A 1 199 ? 19.524 0.660 9.243 1.00 61.81 199 ALA A CA 1
ATOM 1581 C C . ALA A 1 199 ? 18.300 0.420 10.138 1.00 61.81 199 ALA A C 1
ATOM 1583 O O . ALA A 1 199 ? 17.776 1.337 10.763 1.00 61.81 199 ALA A O 1
ATOM 1584 N N . GLU A 1 200 ? 17.846 -0.832 10.191 1.00 61.47 200 GLU A N 1
ATOM 1585 C CA . GLU A 1 200 ? 16.812 -1.275 11.125 1.00 61.47 200 GLU A CA 1
ATOM 1586 C C . GLU A 1 200 ? 17.430 -2.181 12.199 1.00 61.47 200 GLU A C 1
ATOM 1588 O O . GLU A 1 200 ? 18.279 -3.023 11.883 1.00 61.47 200 GLU A O 1
ATOM 1593 N N . PRO A 1 201 ? 17.025 -2.045 13.472 1.00 65.25 201 PRO A N 1
ATOM 1594 C CA . PRO A 1 201 ? 17.425 -2.989 14.502 1.00 65.25 201 PRO A CA 1
ATOM 1595 C C . PRO A 1 201 ? 16.841 -4.376 14.198 1.00 65.25 201 PRO A C 1
ATOM 1597 O O . PRO A 1 201 ? 15.644 -4.535 13.964 1.00 65.25 201 PRO A O 1
ATOM 1600 N N . ASN A 1 202 ? 17.686 -5.407 14.234 1.00 67.06 202 ASN A N 1
ATOM 1601 C CA . ASN A 1 202 ? 17.252 -6.791 14.051 1.00 67.06 202 ASN A CA 1
ATOM 1602 C C . ASN A 1 202 ? 16.406 -7.247 15.253 1.00 67.06 202 ASN A C 1
ATOM 1604 O O . ASN A 1 202 ? 16.953 -7.564 16.308 1.00 67.06 202 ASN A O 1
ATOM 1608 N N . LEU A 1 203 ? 15.081 -7.309 15.094 1.00 68.81 203 LEU A N 1
ATOM 1609 C CA . LEU A 1 203 ? 14.164 -7.754 16.158 1.00 68.81 203 LEU A CA 1
ATOM 1610 C C . LEU A 1 203 ? 14.000 -9.281 16.235 1.00 68.81 203 LEU A C 1
ATOM 1612 O O . LEU A 1 203 ? 13.617 -9.821 17.270 1.00 68.81 203 LEU A O 1
ATOM 1616 N N . VAL A 1 204 ? 14.281 -9.988 15.141 1.00 72.50 204 VAL A N 1
ATOM 1617 C CA . VAL A 1 204 ? 14.210 -11.455 15.039 1.00 72.50 204 VAL A CA 1
ATOM 1618 C C . VAL A 1 204 ? 15.627 -11.979 14.948 1.00 72.50 204 VAL A C 1
ATOM 1620 O O . VAL A 1 204 ? 16.357 -11.452 14.126 1.00 72.50 204 VAL A O 1
ATOM 1623 N N . ALA A 1 205 ? 16.015 -12.989 15.731 1.00 78.75 205 ALA A N 1
ATOM 1624 C CA . ALA A 1 205 ? 17.350 -13.603 15.685 1.00 78.75 205 ALA A CA 1
ATOM 1625 C C . ALA A 1 205 ? 17.674 -14.237 14.306 1.00 78.75 205 ALA A C 1
ATOM 1627 O O . ALA A 1 205 ? 16.739 -14.631 13.598 1.00 78.75 205 ALA A O 1
ATOM 1628 N N . PRO A 1 206 ? 18.959 -14.383 13.916 1.00 74.25 206 PRO A N 1
ATOM 1629 C CA . PRO A 1 206 ? 19.333 -14.907 12.598 1.00 74.25 206 PRO A CA 1
ATOM 1630 C C . PRO A 1 206 ? 18.718 -16.280 12.287 1.00 74.25 206 PRO A C 1
ATOM 1632 O O . PRO A 1 206 ? 18.253 -16.514 11.174 1.00 74.25 206 PRO A O 1
ATOM 1635 N N . GLU A 1 207 ? 18.637 -17.166 13.280 1.00 79.50 207 GLU A N 1
ATOM 1636 C CA . GLU A 1 207 ? 18.054 -18.506 13.149 1.00 79.50 207 GLU A CA 1
ATOM 1637 C C . GLU A 1 207 ? 16.536 -18.448 12.921 1.00 79.50 207 GLU A C 1
ATOM 1639 O O . GLU A 1 207 ? 15.952 -19.312 12.265 1.00 79.50 207 GLU A O 1
ATOM 1644 N N . GLY A 1 208 ? 15.881 -17.422 13.473 1.00 75.69 208 GLY A N 1
ATOM 1645 C CA . GLY A 1 208 ? 14.473 -17.133 13.217 1.00 75.69 208 GLY A CA 1
ATOM 1646 C C . GLY A 1 208 ? 14.251 -16.667 11.781 1.00 75.69 208 GLY A C 1
ATOM 1647 O O . GLY A 1 208 ? 13.315 -17.129 11.132 1.00 75.69 208 GLY A O 1
ATOM 1648 N N . MET A 1 209 ? 15.143 -15.819 11.264 1.00 74.12 209 MET A N 1
ATOM 1649 C CA . MET A 1 209 ? 15.092 -15.355 9.874 1.00 74.12 209 MET A CA 1
ATOM 1650 C C . MET A 1 209 ? 15.265 -16.504 8.885 1.00 74.12 209 MET A C 1
ATOM 1652 O O . MET A 1 209 ? 14.451 -16.646 7.975 1.00 74.12 209 MET A O 1
ATOM 1656 N N . GLU A 1 210 ? 16.254 -17.372 9.104 1.00 73.69 210 GLU A N 1
ATOM 1657 C CA . GLU A 1 210 ? 16.493 -18.526 8.235 1.00 73.69 210 GLU A CA 1
ATOM 1658 C C . GLU A 1 210 ? 15.305 -19.495 8.237 1.00 73.69 210 GLU A C 1
ATOM 1660 O O . GLU A 1 210 ? 14.901 -19.989 7.188 1.00 73.69 210 GLU A O 1
ATOM 1665 N N . ARG A 1 211 ? 14.666 -19.703 9.394 1.00 72.31 211 ARG A N 1
ATOM 1666 C CA . ARG A 1 211 ? 13.469 -20.546 9.494 1.00 72.31 211 ARG A CA 1
ATOM 1667 C C . ARG A 1 211 ? 12.260 -19.971 8.752 1.00 72.31 211 ARG A C 1
ATOM 1669 O O . ARG A 1 211 ? 11.490 -20.742 8.189 1.00 72.31 211 ARG A O 1
ATOM 1676 N N . ILE A 1 212 ? 12.055 -18.655 8.806 1.00 71.62 212 ILE A N 1
ATOM 1677 C CA . ILE A 1 212 ? 10.873 -17.995 8.226 1.00 71.62 212 ILE A CA 1
ATOM 1678 C C . ILE A 1 212 ? 11.054 -17.766 6.723 1.00 71.62 212 ILE A C 1
ATOM 1680 O O . ILE A 1 212 ? 10.141 -18.029 5.946 1.00 71.62 212 ILE A O 1
ATOM 1684 N N . PHE A 1 213 ? 12.225 -17.277 6.318 1.00 66.50 213 PHE A N 1
ATOM 1685 C CA . PHE A 1 213 ? 12.483 -16.792 4.962 1.00 66.50 213 PHE A CA 1
ATOM 1686 C C . PHE A 1 213 ? 13.434 -17.687 4.159 1.00 66.50 213 PHE A C 1
ATOM 1688 O O . PHE A 1 213 ? 13.732 -17.371 3.009 1.00 66.50 213 PHE A O 1
ATOM 1695 N N . GLY A 1 214 ? 13.963 -18.764 4.748 1.00 68.06 214 GLY A N 1
ATOM 1696 C CA . GLY A 1 214 ? 14.955 -19.629 4.099 1.00 68.06 214 GLY A CA 1
ATOM 1697 C C . GLY A 1 214 ? 16.316 -18.958 3.877 1.00 68.06 214 GLY A C 1
ATOM 1698 O O . GLY A 1 214 ? 17.151 -19.495 3.156 1.00 68.06 214 GLY A O 1
ATOM 1699 N N . SER A 1 215 ? 16.541 -17.771 4.451 1.00 72.31 215 SER A N 1
ATOM 1700 C CA . SER A 1 215 ? 17.791 -17.016 4.341 1.00 72.31 215 SER A CA 1
ATOM 1701 C C . SER A 1 215 ? 18.053 -16.176 5.594 1.00 72.31 215 SER A C 1
ATOM 1703 O O . SER A 1 215 ? 17.127 -15.788 6.306 1.00 72.31 215 SER A O 1
ATOM 1705 N N . GLY A 1 216 ? 19.328 -15.891 5.873 1.00 74.06 216 GLY A N 1
ATOM 1706 C CA . GLY A 1 216 ? 19.716 -14.954 6.931 1.00 74.06 216 GLY A CA 1
ATOM 1707 C C . GLY A 1 216 ? 19.428 -13.491 6.561 1.00 74.06 216 GLY A C 1
ATOM 1708 O O . GLY A 1 216 ? 18.983 -13.189 5.453 1.00 74.06 216 GLY A O 1
ATOM 1709 N N . TYR A 1 217 ? 19.752 -12.554 7.460 1.00 76.62 217 TYR A N 1
ATOM 1710 C CA . TYR A 1 217 ? 19.458 -11.121 7.276 1.00 76.62 217 TYR A CA 1
ATOM 1711 C C . TYR A 1 217 ? 19.925 -10.542 5.939 1.00 76.62 217 TYR A C 1
ATOM 1713 O O . TYR A 1 217 ? 19.208 -9.758 5.333 1.00 76.62 217 TYR A O 1
ATOM 1721 N N . SER A 1 218 ? 21.108 -10.940 5.459 1.00 78.81 218 SER A N 1
ATOM 1722 C CA . SER A 1 218 ? 21.648 -10.454 4.183 1.00 78.81 218 SER A CA 1
ATOM 1723 C C . SER A 1 218 ? 20.721 -10.781 3.004 1.00 78.81 218 SER A C 1
ATOM 1725 O O . SER A 1 218 ? 20.441 -9.910 2.183 1.00 78.81 218 SER A O 1
ATOM 1727 N N . GLY A 1 219 ? 20.179 -12.004 2.952 1.00 76.69 219 GLY A N 1
ATOM 1728 C CA . GLY A 1 219 ? 19.232 -12.411 1.910 1.00 76.69 219 GLY A CA 1
ATOM 1729 C C . GLY A 1 219 ? 17.917 -11.641 2.009 1.00 76.69 219 GLY A C 1
ATOM 1730 O O . GLY A 1 219 ? 17.458 -11.064 1.024 1.00 76.69 219 GLY A O 1
ATOM 1731 N N . PHE A 1 220 ? 17.370 -11.536 3.222 1.00 80.31 220 PHE A N 1
ATOM 1732 C CA . PHE A 1 220 ? 16.164 -10.752 3.484 1.00 80.31 220 PHE A CA 1
ATOM 1733 C C . PHE A 1 220 ? 16.315 -9.280 3.068 1.00 80.31 220 PHE A C 1
ATOM 1735 O O . PHE A 1 220 ? 15.457 -8.741 2.369 1.00 80.31 220 PHE A O 1
ATOM 1742 N N . TYR A 1 221 ? 17.423 -8.634 3.438 1.00 81.06 221 TYR A N 1
ATOM 1743 C CA . TYR A 1 221 ? 17.668 -7.232 3.107 1.00 81.06 221 TYR A CA 1
ATOM 1744 C C . TYR A 1 221 ? 17.817 -6.991 1.613 1.00 81.06 221 TYR A C 1
ATOM 1746 O O . TYR A 1 221 ? 17.317 -5.982 1.121 1.00 81.06 221 TYR A O 1
ATOM 1754 N N . ARG A 1 222 ? 18.421 -7.925 0.875 1.00 82.44 222 ARG A N 1
ATOM 1755 C CA . ARG A 1 222 ? 18.498 -7.840 -0.588 1.00 82.44 222 ARG A CA 1
ATOM 1756 C C . ARG A 1 222 ? 17.132 -7.988 -1.249 1.00 82.44 222 ARG A C 1
ATOM 1758 O O . ARG A 1 222 ? 16.824 -7.219 -2.154 1.00 82.44 222 ARG A O 1
ATOM 1765 N N . ILE A 1 223 ? 16.293 -8.915 -0.780 1.00 83.12 223 ILE A N 1
ATOM 1766 C CA . ILE A 1 223 ? 14.913 -9.063 -1.275 1.00 83.12 223 ILE A CA 1
ATOM 1767 C C . ILE A 1 223 ? 14.115 -7.785 -1.002 1.00 83.12 223 ILE A C 1
ATOM 1769 O O . ILE A 1 223 ? 13.495 -7.237 -1.912 1.00 83.12 223 ILE A O 1
ATOM 1773 N N . ARG A 1 224 ? 14.179 -7.266 0.230 1.00 84.38 224 ARG A N 1
ATOM 1774 C CA . ARG A 1 224 ? 13.517 -6.013 0.607 1.00 84.38 224 ARG A CA 1
ATOM 1775 C C . ARG A 1 224 ? 13.985 -4.847 -0.261 1.00 84.38 224 ARG A C 1
ATOM 1777 O O . ARG A 1 224 ? 13.154 -4.121 -0.796 1.00 84.38 224 ARG A O 1
ATOM 1784 N N . ALA A 1 225 ? 15.297 -4.678 -0.417 1.00 84.75 225 ALA A N 1
ATOM 1785 C CA . ALA A 1 225 ? 15.869 -3.614 -1.233 1.00 84.75 225 ALA A CA 1
ATOM 1786 C C . ALA A 1 225 ? 15.455 -3.738 -2.707 1.00 84.75 225 ALA A C 1
ATOM 1788 O O . ALA A 1 225 ? 15.154 -2.725 -3.325 1.00 84.75 225 ALA A O 1
ATOM 1789 N N . ALA A 1 226 ? 15.368 -4.953 -3.258 1.00 85.75 226 ALA A N 1
ATOM 1790 C CA . ALA A 1 226 ? 14.893 -5.179 -4.623 1.00 85.75 226 ALA A CA 1
ATOM 1791 C C . ALA A 1 226 ? 13.417 -4.787 -4.806 1.00 85.75 226 ALA A C 1
ATOM 1793 O O . ALA A 1 226 ? 13.086 -4.103 -5.774 1.00 85.75 226 ALA A O 1
ATOM 1794 N N . ILE A 1 227 ? 12.543 -5.165 -3.865 1.00 85.88 227 ILE A N 1
ATOM 1795 C CA . ILE A 1 227 ? 11.118 -4.795 -3.893 1.00 85.88 227 ILE A CA 1
ATOM 1796 C C . ILE A 1 227 ? 10.963 -3.274 -3.802 1.00 85.88 227 ILE A C 1
ATOM 1798 O O . ILE A 1 227 ? 10.254 -2.675 -4.609 1.00 85.88 227 ILE A O 1
ATOM 1802 N N . LEU A 1 228 ? 11.658 -2.640 -2.853 1.00 86.81 228 LEU A N 1
ATOM 1803 C CA . LEU A 1 228 ? 11.622 -1.189 -2.673 1.00 86.81 228 LEU A CA 1
ATOM 1804 C C . LEU A 1 228 ? 12.193 -0.448 -3.888 1.00 86.81 228 LEU A C 1
ATOM 1806 O O . LEU A 1 228 ? 11.592 0.520 -4.334 1.00 86.81 228 LEU A O 1
ATOM 1810 N N . ALA A 1 229 ? 13.298 -0.917 -4.470 1.00 87.19 229 ALA A N 1
ATOM 1811 C CA . ALA A 1 229 ? 13.884 -0.314 -5.666 1.00 87.19 229 ALA A CA 1
ATOM 1812 C C . ALA A 1 229 ? 12.932 -0.368 -6.869 1.00 87.19 229 ALA A C 1
ATOM 1814 O O . ALA A 1 229 ? 12.851 0.599 -7.627 1.00 87.19 229 ALA A O 1
ATOM 1815 N N . TYR A 1 230 ? 12.203 -1.475 -7.041 1.00 88.88 230 TYR A N 1
ATOM 1816 C CA . TYR A 1 230 ? 11.181 -1.585 -8.079 1.00 88.88 230 TYR A CA 1
ATOM 1817 C C . TYR A 1 230 ? 9.998 -0.644 -7.820 1.00 88.88 230 TYR A C 1
ATOM 1819 O O . TYR A 1 230 ? 9.571 0.061 -8.731 1.00 88.88 230 TYR A O 1
ATOM 1827 N N . ALA A 1 231 ? 9.509 -0.577 -6.578 1.00 88.75 231 ALA A N 1
ATOM 1828 C CA . ALA A 1 231 ? 8.443 0.351 -6.204 1.00 88.75 231 ALA A CA 1
ATOM 1829 C C . ALA A 1 231 ? 8.856 1.819 -6.420 1.00 88.75 231 ALA A C 1
ATOM 1831 O O . ALA A 1 231 ? 8.077 2.606 -6.953 1.00 88.75 231 ALA A O 1
ATOM 1832 N N . GLU A 1 232 ? 10.098 2.183 -6.079 1.00 88.38 232 GLU A N 1
ATOM 1833 C CA . GLU A 1 232 ? 10.654 3.508 -6.372 1.00 88.38 232 GLU A CA 1
ATOM 1834 C C . GLU A 1 232 ? 10.705 3.793 -7.875 1.00 88.38 232 GLU A C 1
ATOM 1836 O O . GLU A 1 232 ? 10.346 4.889 -8.294 1.00 88.38 232 GLU A O 1
ATOM 1841 N N . LEU A 1 233 ? 11.148 2.826 -8.685 1.00 89.56 233 LEU A N 1
ATOM 1842 C CA . LEU A 1 233 ? 11.182 2.968 -10.141 1.00 89.56 233 LEU A CA 1
ATOM 1843 C C . LEU A 1 233 ? 9.775 3.218 -10.702 1.00 89.56 233 LEU A C 1
ATOM 1845 O O . LEU A 1 233 ? 9.589 4.141 -11.492 1.00 89.56 233 LEU A O 1
ATOM 1849 N N . ALA A 1 234 ? 8.794 2.418 -10.279 1.00 90.25 234 ALA A N 1
ATOM 1850 C CA . ALA A 1 234 ? 7.412 2.554 -10.724 1.00 90.25 234 ALA A CA 1
ATOM 1851 C C . ALA A 1 234 ? 6.817 3.914 -10.331 1.00 90.25 234 ALA A C 1
ATOM 1853 O O . ALA A 1 234 ? 6.201 4.589 -11.160 1.00 90.25 234 ALA A O 1
ATOM 1854 N N . LEU A 1 235 ? 7.078 4.362 -9.099 1.00 88.38 235 LEU A N 1
ATOM 1855 C CA . LEU A 1 235 ? 6.671 5.680 -8.626 1.00 88.38 235 LEU A CA 1
ATOM 1856 C C . LEU A 1 235 ? 7.299 6.795 -9.472 1.00 88.38 235 LEU A C 1
ATOM 1858 O O . LEU A 1 235 ? 6.578 7.644 -9.988 1.00 88.38 235 LEU A O 1
ATOM 1862 N N . GLU A 1 236 ? 8.617 6.783 -9.665 1.00 90.00 236 GLU A N 1
ATOM 1863 C CA . GLU A 1 236 ? 9.325 7.818 -10.426 1.00 90.00 236 GLU A CA 1
ATOM 1864 C C . GLU A 1 236 ? 8.862 7.885 -11.891 1.00 90.00 236 GLU A C 1
ATOM 1866 O O . GLU A 1 236 ? 8.643 8.981 -12.412 1.00 90.00 236 GLU A O 1
ATOM 1871 N N . ILE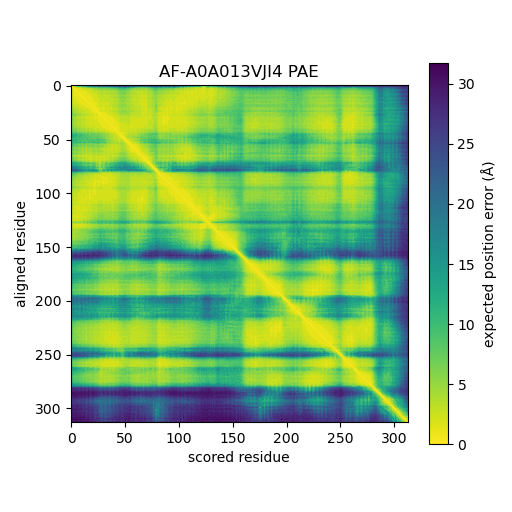 A 1 237 ? 8.648 6.735 -12.542 1.00 90.31 237 ILE A N 1
ATOM 1872 C CA . ILE A 1 237 ? 8.077 6.674 -13.895 1.00 90.31 237 ILE A CA 1
ATOM 1873 C C . ILE A 1 237 ? 6.663 7.267 -13.907 1.00 90.31 237 ILE A C 1
ATOM 1875 O O . ILE A 1 237 ? 6.376 8.133 -14.737 1.00 90.31 237 ILE A O 1
ATOM 1879 N N . SER A 1 238 ? 5.802 6.875 -12.960 1.00 89.69 238 SER A N 1
ATOM 1880 C CA . SER A 1 238 ? 4.430 7.396 -12.875 1.00 89.69 238 SER A CA 1
ATOM 1881 C C . SER A 1 238 ? 4.388 8.914 -12.663 1.00 89.69 238 SER A C 1
ATOM 1883 O O . SER A 1 238 ? 3.546 9.594 -13.240 1.00 89.69 238 SER A O 1
ATOM 1885 N N . MET A 1 239 ? 5.325 9.478 -11.894 1.00 88.06 239 MET A N 1
ATOM 1886 C CA . MET A 1 239 ? 5.417 10.922 -11.669 1.00 88.06 239 MET A CA 1
ATOM 1887 C C . MET A 1 239 ? 5.794 11.675 -12.948 1.00 88.06 239 MET A C 1
ATOM 1889 O O . MET A 1 239 ? 5.208 12.718 -13.241 1.00 88.06 239 MET A O 1
ATOM 1893 N N . ILE A 1 240 ? 6.763 11.161 -13.717 1.00 88.25 240 ILE A N 1
ATOM 1894 C CA . ILE A 1 240 ? 7.179 11.778 -14.986 1.00 88.25 240 ILE A CA 1
ATOM 1895 C C . ILE A 1 240 ? 6.037 11.696 -16.007 1.00 88.25 240 ILE A C 1
ATOM 1897 O O . ILE A 1 240 ? 5.722 12.698 -16.651 1.00 88.25 240 ILE A O 1
ATOM 1901 N N . LEU A 1 241 ? 5.398 10.530 -16.138 1.00 86.56 241 LEU A N 1
ATOM 1902 C CA . LEU A 1 241 ? 4.263 10.337 -17.042 1.00 86.56 241 LEU A CA 1
ATOM 1903 C C . LEU A 1 241 ? 3.065 11.206 -16.646 1.00 86.56 241 LEU A C 1
ATOM 1905 O O . LEU A 1 241 ? 2.506 11.889 -17.501 1.00 86.56 241 LEU A O 1
ATOM 1909 N N . GLY A 1 242 ? 2.723 11.261 -15.358 1.00 83.19 242 GLY A N 1
ATOM 1910 C CA . GLY A 1 242 ? 1.634 12.088 -14.843 1.00 83.19 242 GLY A CA 1
ATOM 1911 C C . GLY A 1 242 ? 1.861 13.579 -15.094 1.00 83.19 242 GLY A C 1
ATOM 1912 O O . GLY A 1 242 ? 0.956 14.273 -15.555 1.00 83.19 242 GLY A O 1
ATOM 1913 N N . ALA A 1 243 ? 3.086 14.071 -14.880 1.00 82.12 243 ALA A N 1
ATOM 1914 C CA . ALA A 1 243 ? 3.441 15.462 -15.157 1.00 82.12 243 ALA A CA 1
ATOM 1915 C C . ALA A 1 243 ? 3.387 15.812 -16.658 1.00 82.12 243 ALA A C 1
ATOM 1917 O O . ALA A 1 243 ? 3.024 16.936 -17.007 1.00 82.12 243 ALA A O 1
ATOM 1918 N N . THR A 1 244 ? 3.745 14.873 -17.539 1.00 78.56 244 THR A N 1
ATOM 1919 C CA . THR A 1 244 ? 3.667 15.051 -19.000 1.00 78.56 244 THR A CA 1
ATOM 1920 C C . THR A 1 244 ? 2.215 14.994 -19.483 1.00 78.56 244 THR A C 1
ATOM 1922 O O . THR A 1 244 ? 1.749 15.937 -20.117 1.00 78.56 244 THR A O 1
ATOM 1925 N N . SER A 1 245 ? 1.465 13.962 -19.082 1.00 74.19 245 SER A N 1
ATOM 1926 C CA . SER A 1 245 ? 0.050 13.773 -19.430 1.00 74.19 245 SER A CA 1
ATOM 1927 C C . SER A 1 245 ? -0.805 14.963 -19.012 1.00 74.19 245 SER A C 1
ATOM 1929 O O . SER A 1 245 ? -1.628 15.430 -19.793 1.00 74.19 245 SER A O 1
ATOM 1931 N N . ASN A 1 246 ? -0.604 15.499 -17.802 1.00 69.06 246 ASN A N 1
ATOM 1932 C CA . ASN A 1 246 ? -1.424 16.613 -17.332 1.00 69.06 246 ASN A CA 1
ATOM 1933 C C . ASN A 1 246 ? -1.215 17.895 -18.161 1.00 69.06 246 ASN A C 1
ATOM 1935 O O . ASN A 1 246 ? -2.154 18.662 -18.370 1.00 69.06 246 ASN A O 1
ATOM 1939 N N . ARG A 1 247 ? 0.007 18.105 -18.671 1.00 67.25 247 ARG A N 1
ATOM 1940 C CA . ARG A 1 247 ? 0.338 19.230 -19.559 1.00 67.25 247 ARG A CA 1
ATOM 1941 C C . ARG A 1 247 ? -0.226 19.055 -20.965 1.00 67.25 247 ARG A C 1
ATOM 1943 O O . ARG A 1 247 ? -0.629 20.041 -21.565 1.00 67.25 247 ARG A O 1
ATOM 1950 N N . GLU A 1 248 ? -0.216 17.835 -21.491 1.00 66.12 248 GLU A N 1
ATOM 1951 C CA . GLU A 1 248 ? -0.666 17.538 -22.857 1.00 66.12 248 GLU A CA 1
ATOM 1952 C C . GLU A 1 248 ? -2.191 17.429 -22.970 1.00 66.12 248 GLU A C 1
ATOM 1954 O O . GLU A 1 248 ? -2.757 17.760 -24.008 1.00 66.12 248 GLU A O 1
ATOM 1959 N N . ASN A 1 249 ? -2.863 17.010 -21.895 1.00 60.75 249 ASN A N 1
ATOM 1960 C CA . ASN A 1 249 ? -4.306 16.778 -21.874 1.00 60.75 249 ASN A CA 1
ATOM 1961 C C . ASN A 1 249 ? -5.124 17.947 -21.296 1.00 60.75 249 ASN A C 1
ATOM 1963 O O . ASN A 1 249 ? -6.293 17.742 -20.971 1.00 60.75 249 ASN A O 1
ATOM 1967 N N . ASP A 1 250 ? -4.559 19.150 -21.143 1.00 58.06 250 ASP A N 1
ATOM 1968 C CA . ASP A 1 250 ? -5.235 20.319 -20.544 1.00 58.06 250 ASP A CA 1
ATOM 1969 C C . ASP A 1 250 ? -5.939 19.997 -19.203 1.00 58.06 250 ASP A C 1
ATOM 1971 O O . ASP A 1 250 ? -7.081 20.401 -18.976 1.00 58.06 250 ASP A O 1
ATOM 1975 N N . GLY A 1 251 ? -5.323 19.203 -18.320 1.00 58.41 251 GLY A N 1
ATOM 1976 C CA . GLY A 1 251 ? -5.965 18.847 -17.046 1.00 58.41 251 GLY A CA 1
ATOM 1977 C C . GLY A 1 251 ? -6.970 17.687 -17.095 1.00 58.41 251 GLY A C 1
ATOM 1978 O O . GLY A 1 251 ? -7.591 17.381 -16.080 1.00 58.41 251 GLY A O 1
ATOM 1979 N N . LYS A 1 252 ? -7.174 17.019 -18.243 1.00 54.09 252 LYS A N 1
ATOM 1980 C CA . LYS A 1 252 ? -8.248 16.012 -18.420 1.00 54.09 252 LYS A CA 1
ATOM 1981 C C . LYS A 1 252 ? -7.980 14.629 -17.809 1.00 54.09 252 LYS A C 1
ATOM 1983 O O . LYS A 1 252 ? -8.790 13.726 -18.008 1.00 54.09 252 LYS A O 1
ATOM 1988 N N . GLY A 1 253 ? -6.901 14.459 -17.046 1.00 66.31 253 GLY A N 1
ATOM 1989 C CA . GLY A 1 253 ? -6.692 13.278 -16.206 1.00 66.31 253 GLY A CA 1
ATOM 1990 C C . GLY A 1 253 ? -5.393 12.506 -16.445 1.00 66.31 253 GLY A C 1
ATOM 1991 O O . GLY A 1 253 ? -4.495 12.914 -17.186 1.00 66.31 253 GLY A O 1
ATOM 1992 N N . ILE A 1 254 ? -5.295 11.380 -15.738 1.00 80.88 254 ILE A N 1
ATOM 1993 C CA . ILE A 1 254 ? -4.134 10.485 -15.716 1.00 80.88 254 ILE A CA 1
ATOM 1994 C C . ILE A 1 254 ? -4.184 9.542 -16.928 1.00 80.88 254 ILE A C 1
ATOM 1996 O O . ILE A 1 254 ? -5.208 8.902 -17.154 1.00 80.88 254 ILE A O 1
ATOM 2000 N N . SER A 1 255 ? -3.084 9.432 -17.682 1.00 84.00 255 SER A N 1
ATOM 2001 C CA . SER A 1 255 ? -2.985 8.524 -18.834 1.00 84.00 255 SER A CA 1
ATOM 2002 C C . SER A 1 255 ? -2.955 7.046 -18.432 1.00 84.00 255 SER A C 1
ATOM 2004 O O . SER A 1 255 ? -2.459 6.708 -17.356 1.00 84.00 255 SER A O 1
ATOM 2006 N N . ASP A 1 256 ? -3.403 6.166 -19.334 1.00 84.81 256 ASP A N 1
ATOM 2007 C CA . ASP A 1 256 ? -3.384 4.701 -19.162 1.00 84.81 256 ASP A CA 1
ATOM 2008 C C . ASP A 1 256 ? -2.008 4.172 -18.759 1.00 84.81 256 ASP A C 1
ATOM 2010 O O . ASP A 1 256 ? -1.896 3.464 -17.761 1.00 84.81 256 ASP A O 1
ATOM 2014 N N . GLU A 1 257 ? -0.942 4.609 -19.437 1.00 84.50 257 GLU A N 1
ATOM 2015 C CA . GLU A 1 257 ? 0.422 4.201 -19.084 1.00 84.50 257 GLU A CA 1
ATOM 2016 C C . GLU A 1 257 ? 0.764 4.606 -17.640 1.00 84.50 257 GLU A C 1
ATOM 2018 O O . GLU A 1 257 ? 1.301 3.802 -16.885 1.00 84.50 257 GLU A O 1
ATOM 2023 N N . THR A 1 258 ? 0.392 5.814 -17.197 1.00 87.88 258 THR A N 1
ATOM 2024 C CA . THR A 1 258 ? 0.635 6.235 -15.805 1.00 87.88 258 THR A CA 1
ATOM 2025 C C . THR A 1 258 ? -0.049 5.287 -14.813 1.00 87.88 258 THR A C 1
ATOM 2027 O O . THR A 1 258 ? 0.520 4.971 -13.771 1.00 87.88 258 THR A O 1
ATOM 2030 N N . LEU A 1 259 ? -1.244 4.791 -15.133 1.00 87.56 259 LEU A N 1
ATOM 2031 C CA . LEU A 1 259 ? -2.018 3.904 -14.258 1.00 87.56 259 LEU A CA 1
ATOM 2032 C C . LEU A 1 259 ? -1.449 2.494 -14.177 1.00 87.56 259 LEU A C 1
ATOM 2034 O O . LEU A 1 259 ? -1.529 1.885 -13.107 1.00 87.56 259 LEU A O 1
ATOM 2038 N N . GLU A 1 260 ? -0.859 1.994 -15.264 1.00 87.12 260 GLU A N 1
ATOM 2039 C CA . GLU A 1 260 ? -0.121 0.726 -15.258 1.00 87.12 260 GLU A CA 1
ATOM 2040 C C . GLU A 1 260 ? 1.045 0.784 -14.258 1.00 87.12 260 GLU A C 1
ATOM 2042 O O . GLU A 1 260 ? 1.256 -0.156 -13.485 1.00 87.12 260 GLU A O 1
ATOM 2047 N N . TRP A 1 261 ? 1.737 1.927 -14.192 1.00 89.00 261 TRP A N 1
ATOM 2048 C CA . TRP A 1 261 ? 2.842 2.157 -13.258 1.00 89.00 261 TRP A CA 1
ATOM 2049 C C . TRP A 1 261 ? 2.382 2.448 -11.823 1.00 89.00 261 TRP A C 1
ATOM 2051 O O . TRP A 1 261 ? 3.009 1.959 -10.885 1.00 89.00 261 TRP A O 1
ATOM 2061 N N . ILE A 1 262 ? 1.260 3.151 -11.625 1.00 89.19 262 ILE A N 1
ATOM 2062 C CA . ILE A 1 262 ? 0.649 3.333 -10.292 1.00 89.19 262 ILE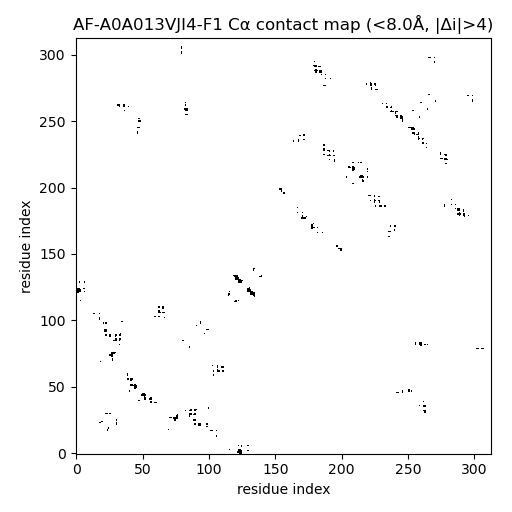 A CA 1
ATOM 2063 C C . ILE A 1 262 ? 0.206 1.986 -9.714 1.00 89.19 262 ILE A C 1
ATOM 2065 O O . ILE A 1 262 ? 0.451 1.686 -8.548 1.00 89.19 262 ILE A O 1
ATOM 2069 N N . SER A 1 263 ? -0.450 1.164 -10.533 1.00 81.94 263 SER A N 1
ATOM 2070 C CA . SER A 1 263 ? -1.010 -0.116 -10.093 1.00 81.94 263 SER A CA 1
ATOM 2071 C C . SER A 1 263 ? 0.024 -1.242 -10.059 1.00 81.94 263 SER A C 1
ATOM 2073 O O . SER A 1 263 ? -0.294 -2.318 -9.554 1.00 81.94 263 SER A O 1
ATOM 2075 N N . CYS A 1 264 ? 1.240 -1.002 -10.571 1.00 79.81 264 CYS A N 1
ATOM 2076 C CA . CYS A 1 264 ? 2.312 -1.990 -10.715 1.00 79.81 264 CYS A CA 1
ATOM 2077 C C . CYS A 1 264 ? 1.822 -3.284 -11.384 1.00 79.81 264 CYS A C 1
ATOM 2079 O O . CYS A 1 264 ? 2.057 -4.385 -10.882 1.00 79.81 264 CYS A O 1
ATOM 2081 N N . ASN A 1 265 ? 1.108 -3.155 -12.501 1.00 76.81 265 ASN A N 1
ATOM 2082 C CA . ASN A 1 265 ? 0.507 -4.296 -13.179 1.00 76.81 265 ASN A CA 1
ATOM 2083 C C . ASN A 1 265 ? 1.558 -5.111 -13.951 1.00 76.81 265 ASN A C 1
ATOM 2085 O O . ASN A 1 265 ? 1.921 -4.785 -15.081 1.00 76.81 265 ASN A O 1
ATOM 2089 N N . VAL A 1 266 ? 2.054 -6.181 -13.333 1.00 76.44 266 VAL A N 1
ATOM 2090 C CA . VAL A 1 266 ? 3.046 -7.080 -13.930 1.00 76.44 266 VAL A CA 1
ATOM 2091 C C . VAL A 1 266 ? 2.700 -8.543 -13.677 1.00 76.44 266 VAL A C 1
ATOM 2093 O O . VAL A 1 266 ? 2.087 -8.884 -12.665 1.00 76.44 266 VAL A O 1
ATOM 2096 N N . GLU A 1 267 ? 3.118 -9.430 -14.585 1.00 75.31 267 GLU A N 1
ATOM 2097 C CA . GLU A 1 267 ? 2.956 -10.873 -14.402 1.00 75.31 267 GLU A CA 1
ATOM 2098 C C . GLU A 1 267 ? 3.710 -11.340 -13.145 1.00 75.31 267 GLU A C 1
ATOM 2100 O O . GLU A 1 267 ? 4.862 -10.967 -12.908 1.00 75.31 267 GLU A O 1
ATOM 2105 N N . ALA A 1 268 ? 3.072 -12.194 -12.340 1.00 76.69 268 ALA A N 1
ATOM 2106 C CA . ALA A 1 268 ? 3.644 -12.662 -11.078 1.00 76.69 268 ALA A CA 1
ATOM 2107 C C . ALA A 1 268 ? 4.975 -13.406 -11.278 1.00 76.69 268 ALA A C 1
ATOM 2109 O O . ALA A 1 268 ? 5.927 -13.174 -10.537 1.00 76.69 268 ALA A O 1
ATOM 2110 N N . GLU A 1 269 ? 5.065 -14.264 -12.299 1.00 77.12 269 GLU A N 1
ATOM 2111 C CA . GLU A 1 269 ? 6.295 -14.997 -12.630 1.00 77.12 269 GLU A CA 1
ATOM 2112 C C . GLU A 1 269 ? 7.430 -14.047 -13.017 1.00 77.12 269 GLU A C 1
ATOM 2114 O O . GLU A 1 269 ? 8.567 -14.223 -12.575 1.00 77.12 269 GLU A O 1
ATOM 2119 N N . TRP A 1 270 ? 7.109 -13.001 -13.784 1.00 78.19 270 TRP A N 1
ATOM 2120 C CA . TRP A 1 270 ? 8.062 -11.963 -14.150 1.00 78.19 270 TRP A CA 1
ATOM 2121 C C . TRP A 1 270 ? 8.562 -11.216 -12.918 1.00 78.19 270 TRP A C 1
ATOM 2123 O O . TRP A 1 270 ? 9.770 -11.082 -12.732 1.00 78.19 270 TRP A O 1
ATOM 2133 N N . PHE A 1 271 ? 7.652 -10.777 -12.046 1.00 82.25 271 PHE A N 1
ATOM 2134 C CA . PHE A 1 271 ? 8.015 -10.038 -10.841 1.00 82.25 271 PHE A CA 1
ATOM 2135 C C . PHE A 1 271 ? 8.868 -10.891 -9.899 1.00 82.25 271 PHE A C 1
ATOM 2137 O O . PHE A 1 271 ? 9.914 -10.448 -9.433 1.00 82.25 271 PHE A O 1
ATOM 2144 N N . VAL A 1 272 ? 8.484 -12.148 -9.673 1.00 80.88 272 VAL A N 1
ATOM 2145 C CA . VAL A 1 272 ? 9.271 -13.085 -8.861 1.00 80.88 272 VAL A CA 1
ATOM 2146 C C . VAL A 1 272 ? 10.650 -13.322 -9.482 1.00 80.88 272 VAL A C 1
ATOM 2148 O O . VAL A 1 272 ? 11.650 -13.273 -8.767 1.00 80.88 272 VAL A O 1
ATOM 2151 N N . GLY A 1 273 ? 10.730 -13.521 -10.801 1.00 80.00 273 GLY A N 1
ATOM 2152 C CA . GLY A 1 273 ? 11.996 -13.686 -11.519 1.00 80.00 273 GLY A CA 1
ATOM 2153 C C . GLY A 1 273 ? 12.894 -12.449 -11.432 1.00 80.00 273 GLY A C 1
ATOM 2154 O O . GLY A 1 273 ? 14.094 -12.570 -11.173 1.00 80.00 273 GLY A O 1
ATOM 2155 N N . LEU A 1 274 ? 12.310 -11.258 -11.573 1.00 82.00 274 LEU A N 1
ATOM 2156 C CA . LEU A 1 274 ? 12.981 -9.975 -11.396 1.00 82.00 274 LEU A CA 1
ATOM 2157 C C . LEU A 1 274 ? 13.573 -9.861 -9.987 1.00 82.00 274 LEU A C 1
ATOM 2159 O O . LEU A 1 274 ? 14.773 -9.633 -9.844 1.00 82.00 274 LEU A O 1
ATOM 2163 N N . ILE A 1 275 ? 12.756 -10.047 -8.947 1.00 83.56 275 ILE A N 1
ATOM 2164 C CA . ILE A 1 275 ? 13.197 -9.929 -7.551 1.00 83.56 275 ILE A CA 1
ATOM 2165 C C . ILE A 1 275 ? 14.258 -10.981 -7.218 1.00 83.56 275 ILE A C 1
ATOM 2167 O O . ILE A 1 275 ? 15.264 -10.647 -6.590 1.00 83.56 275 ILE A O 1
ATOM 2171 N N . ALA A 1 276 ? 14.095 -12.227 -7.670 1.00 81.06 276 ALA A N 1
ATOM 2172 C CA . ALA A 1 276 ? 15.093 -13.278 -7.484 1.00 81.06 276 ALA A CA 1
ATOM 2173 C C . ALA A 1 276 ? 16.442 -12.889 -8.109 1.00 81.06 276 ALA A C 1
ATOM 2175 O O . ALA A 1 276 ? 17.490 -13.038 -7.484 1.00 81.06 276 ALA A O 1
ATOM 2176 N N . ARG A 1 277 ? 16.422 -12.318 -9.317 1.00 80.38 277 ARG A N 1
ATOM 2177 C CA . ARG A 1 277 ? 17.637 -11.895 -10.019 1.00 80.38 277 ARG A CA 1
ATOM 2178 C C . ARG A 1 277 ? 18.304 -10.685 -9.366 1.00 80.38 277 ARG A C 1
ATOM 2180 O O . ARG A 1 277 ? 19.519 -10.682 -9.188 1.00 80.38 277 ARG A O 1
ATOM 2187 N N . LEU A 1 278 ? 17.519 -9.678 -8.989 1.00 79.50 278 LEU A N 1
ATOM 2188 C CA . LEU A 1 278 ? 18.007 -8.467 -8.324 1.00 79.50 278 LEU A CA 1
ATOM 2189 C C . LEU A 1 278 ? 18.574 -8.759 -6.930 1.00 79.50 278 LEU A C 1
ATOM 2191 O O . LEU A 1 278 ? 19.588 -8.185 -6.547 1.00 79.50 278 LEU A O 1
ATOM 2195 N N . SER A 1 279 ? 17.948 -9.669 -6.182 1.00 75.31 279 SER A N 1
ATOM 2196 C CA . SER A 1 279 ? 18.406 -10.052 -4.840 1.00 75.31 279 SER A CA 1
ATOM 2197 C C . SER A 1 279 ? 19.617 -10.992 -4.850 1.00 75.31 279 SER A C 1
ATOM 2199 O O . SER A 1 279 ? 20.377 -11.020 -3.880 1.00 75.31 279 SER A O 1
ATOM 2201 N N . ALA A 1 280 ? 19.839 -11.725 -5.946 1.00 74.25 280 ALA A N 1
ATOM 2202 C CA . ALA A 1 280 ? 21.027 -12.553 -6.144 1.00 74.25 280 ALA A CA 1
ATOM 2203 C C . ALA A 1 280 ? 22.269 -11.752 -6.581 1.00 74.25 280 ALA A C 1
ATOM 2205 O O . ALA A 1 280 ? 23.387 -12.235 -6.401 1.00 74.25 280 ALA A O 1
ATOM 2206 N N . ALA A 1 281 ? 22.101 -10.546 -7.135 1.00 61.22 281 ALA A N 1
ATOM 2207 C CA . ALA A 1 281 ? 23.216 -9.721 -7.592 1.00 61.22 281 ALA A CA 1
ATOM 2208 C C . ALA A 1 281 ? 24.121 -9.293 -6.417 1.00 61.22 281 ALA A C 1
ATOM 2210 O O . ALA A 1 281 ? 23.649 -8.808 -5.385 1.00 61.22 281 ALA A O 1
ATOM 2211 N N . GLU A 1 282 ? 25.436 -9.481 -6.559 1.00 53.47 282 GLU A N 1
ATOM 2212 C CA . GLU A 1 282 ? 26.409 -8.957 -5.598 1.00 53.47 282 GLU A CA 1
ATOM 2213 C C . GLU A 1 282 ? 26.626 -7.446 -5.807 1.00 53.47 282 GLU A C 1
ATOM 2215 O O . GLU A 1 282 ? 26.622 -6.984 -6.956 1.00 53.47 282 GLU A O 1
ATOM 2220 N N . PRO A 1 283 ? 26.834 -6.660 -4.728 1.00 45.62 283 PRO A N 1
ATOM 2221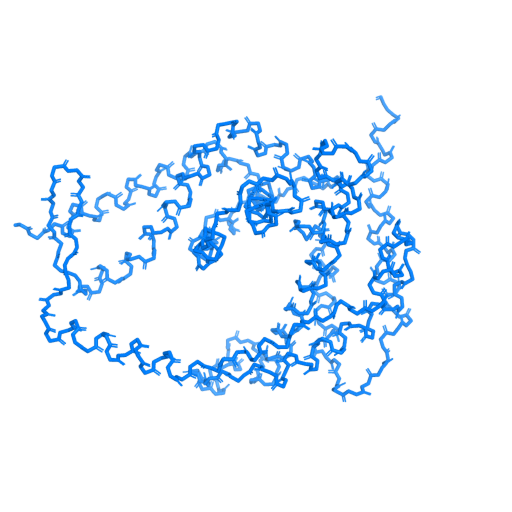 C CA . PRO A 1 283 ? 27.147 -5.236 -4.841 1.00 45.62 283 PRO A CA 1
ATOM 2222 C C . PRO A 1 283 ? 28.350 -5.014 -5.770 1.00 45.62 283 PRO A C 1
ATOM 2224 O O . PRO A 1 283 ? 29.412 -5.597 -5.561 1.00 45.62 283 PRO A O 1
ATOM 2227 N N . GLY A 1 284 ? 28.180 -4.190 -6.808 1.00 43.94 284 GLY A N 1
ATOM 2228 C CA . GLY A 1 284 ? 29.233 -3.874 -7.780 1.00 43.94 284 GLY A CA 1
ATOM 2229 C C . GLY A 1 284 ? 29.276 -4.736 -9.053 1.00 43.94 284 GLY A C 1
ATOM 2230 O O . GLY A 1 284 ? 30.106 -4.462 -9.919 1.00 43.94 284 GLY A O 1
ATOM 2231 N N . MET A 1 285 ? 28.391 -5.726 -9.238 1.00 41.19 285 MET A N 1
ATOM 2232 C CA . MET A 1 285 ? 28.297 -6.468 -10.507 1.00 41.19 285 MET A CA 1
ATOM 2233 C C . MET A 1 285 ? 27.248 -5.869 -11.459 1.00 41.19 285 MET A C 1
ATOM 2235 O O . MET A 1 285 ? 26.046 -6.063 -11.299 1.00 41.19 285 MET A O 1
ATOM 2239 N N . SER A 1 286 ? 27.704 -5.189 -12.517 1.00 39.25 286 SER A N 1
ATOM 2240 C CA . SER A 1 286 ? 26.865 -4.625 -13.591 1.00 39.25 286 SER A CA 1
ATOM 2241 C C . SER A 1 286 ? 26.398 -5.654 -14.641 1.00 39.25 286 SER A C 1
ATOM 2243 O O . SER A 1 286 ? 26.219 -5.304 -15.807 1.00 39.25 286 SER A O 1
ATOM 2245 N N . SER A 1 287 ? 26.258 -6.937 -14.304 1.00 39.91 287 SER A N 1
ATOM 2246 C CA . SER A 1 287 ? 26.110 -8.009 -15.310 1.00 39.91 287 SER A CA 1
ATOM 2247 C C . SER A 1 287 ? 24.665 -8.344 -15.705 1.00 39.91 287 SER A C 1
ATOM 2249 O O . SER A 1 287 ? 24.418 -9.376 -16.324 1.00 39.91 287 SER A O 1
ATOM 2251 N N . ALA A 1 288 ? 23.690 -7.491 -15.386 1.00 45.84 288 ALA A N 1
ATOM 2252 C CA . ALA A 1 288 ? 22.279 -7.800 -15.608 1.00 45.84 288 ALA A CA 1
ATOM 2253 C C . ALA A 1 288 ? 21.679 -7.271 -16.926 1.00 45.84 288 ALA A C 1
ATOM 2255 O O . ALA A 1 288 ? 20.470 -7.378 -17.061 1.00 45.84 288 ALA A O 1
ATOM 2256 N N . SER A 1 289 ? 22.440 -6.713 -17.881 1.00 46.44 289 SER A N 1
ATOM 2257 C CA . SER A 1 289 ? 21.827 -6.032 -19.041 1.00 46.44 289 SER A CA 1
ATOM 2258 C C . SER A 1 289 ? 21.199 -6.981 -20.074 1.00 46.44 289 SER A C 1
ATOM 2260 O O . SER A 1 289 ? 20.020 -6.842 -20.367 1.00 46.44 289 SER A O 1
ATOM 2262 N N . SER A 1 290 ? 21.909 -8.002 -20.568 1.00 42.34 290 SER A N 1
ATOM 2263 C CA . SER A 1 290 ? 21.455 -8.755 -21.757 1.00 42.34 290 SER A CA 1
ATOM 2264 C C . SER A 1 290 ? 20.198 -9.614 -21.562 1.00 42.34 290 SER A C 1
ATOM 2266 O O . SER A 1 290 ? 19.434 -9.808 -22.502 1.00 42.34 290 SER A O 1
ATOM 2268 N N . ASP A 1 291 ? 19.954 -10.125 -20.356 1.00 50.59 291 ASP A N 1
ATOM 2269 C CA . ASP A 1 291 ? 18.779 -10.968 -20.084 1.00 50.59 291 ASP A CA 1
ATOM 2270 C C . ASP A 1 291 ? 17.586 -10.177 -19.526 1.00 50.59 291 ASP A C 1
ATOM 2272 O O . ASP A 1 291 ? 16.469 -10.696 -19.476 1.00 50.59 291 ASP A O 1
ATOM 2276 N N . PHE A 1 292 ? 17.801 -8.936 -19.075 1.00 47.50 292 PHE A N 1
ATOM 2277 C CA . PHE A 1 292 ? 16.717 -8.076 -18.592 1.00 47.50 292 PHE A CA 1
ATOM 2278 C C . PHE A 1 292 ? 15.771 -7.723 -19.737 1.00 47.50 292 PHE A C 1
ATOM 2280 O O . PHE A 1 292 ? 14.555 -7.821 -19.591 1.00 47.50 292 PHE A O 1
ATOM 2287 N N . SER A 1 293 ? 16.335 -7.396 -20.902 1.00 46.16 293 SER A N 1
ATOM 2288 C CA . SER A 1 293 ? 15.576 -7.119 -22.120 1.00 46.16 293 SER A CA 1
ATOM 2289 C C . SER A 1 293 ? 14.711 -8.312 -22.552 1.00 46.16 293 SER A C 1
ATOM 2291 O O . SER A 1 293 ? 13.544 -8.134 -22.902 1.00 46.16 293 SER A O 1
ATOM 2293 N N . ALA A 1 294 ? 15.208 -9.549 -22.418 1.00 46.84 294 ALA A N 1
ATOM 2294 C CA . ALA A 1 294 ? 14.442 -10.768 -22.708 1.00 46.84 294 ALA A CA 1
ATOM 2295 C C . ALA A 1 294 ? 13.296 -11.017 -21.707 1.00 46.84 294 ALA A C 1
ATOM 2297 O O . ALA A 1 294 ? 12.208 -11.434 -22.104 1.00 46.84 294 ALA A O 1
ATOM 2298 N N . LEU A 1 295 ? 13.513 -10.729 -20.418 1.00 46.69 295 LEU A N 1
ATOM 2299 C CA . LEU A 1 295 ? 12.481 -10.860 -19.385 1.00 46.69 295 LEU A CA 1
ATOM 2300 C C . LEU A 1 295 ? 11.354 -9.831 -19.593 1.00 46.69 295 LEU A C 1
ATOM 2302 O O . LEU A 1 295 ? 10.184 -10.151 -19.410 1.00 46.69 295 LEU A O 1
ATOM 2306 N N . ILE A 1 296 ? 11.691 -8.596 -19.983 1.00 47.38 296 ILE A N 1
ATOM 2307 C CA . ILE A 1 296 ? 10.726 -7.490 -20.102 1.00 47.38 296 ILE A CA 1
ATOM 2308 C C . ILE A 1 296 ? 9.972 -7.496 -21.441 1.00 47.38 296 ILE A C 1
ATOM 2310 O O . ILE A 1 296 ? 8.760 -7.272 -21.467 1.00 47.38 296 ILE A O 1
ATOM 2314 N N . SER A 1 297 ? 10.642 -7.828 -22.548 1.00 45.84 297 SER A N 1
ATOM 2315 C CA . SER A 1 297 ? 10.014 -7.916 -23.878 1.00 45.84 297 SER A CA 1
ATOM 2316 C C . SER A 1 297 ? 8.915 -8.987 -23.969 1.00 45.84 297 SER A C 1
ATOM 2318 O O . SER A 1 297 ? 7.908 -8.774 -24.650 1.00 45.84 297 SER A O 1
ATOM 2320 N N . GLY A 1 298 ? 9.046 -10.098 -23.233 1.00 43.66 298 GLY A N 1
ATOM 2321 C CA . GLY A 1 298 ? 8.046 -11.173 -23.201 1.00 43.66 298 GLY A CA 1
ATOM 2322 C C . GLY A 1 298 ? 6.697 -10.767 -22.594 1.00 43.66 298 GLY A C 1
ATOM 2323 O O . GLY A 1 298 ? 5.658 -11.288 -22.999 1.00 43.66 298 GLY A O 1
ATOM 2324 N N . ASN A 1 299 ? 6.695 -9.801 -21.671 1.00 42.97 299 ASN A N 1
ATOM 2325 C CA . ASN A 1 299 ? 5.480 -9.345 -20.997 1.00 42.97 299 ASN A CA 1
ATOM 2326 C C . ASN A 1 299 ? 4.704 -8.329 -21.863 1.00 42.97 299 ASN A C 1
ATOM 2328 O O . ASN A 1 299 ? 3.474 -8.358 -21.936 1.00 42.97 299 ASN A O 1
ATOM 2332 N N . ARG A 1 300 ? 5.416 -7.489 -22.633 1.00 43.19 300 ARG A N 1
ATOM 2333 C CA . ARG A 1 300 ? 4.759 -6.512 -23.510 1.00 43.19 300 ARG A CA 1
ATOM 2334 C C . ARG A 1 300 ? 4.114 -7.140 -24.736 1.00 43.19 300 ARG A C 1
ATOM 2336 O O . ARG A 1 300 ? 3.010 -6.733 -25.070 1.00 43.19 300 ARG A O 1
ATOM 2343 N N . GLN A 1 301 ? 4.721 -8.173 -25.334 1.00 38.47 301 GLN A N 1
ATOM 2344 C CA . GLN A 1 301 ? 4.070 -8.934 -26.408 1.00 38.47 301 GLN A CA 1
ATOM 2345 C C . GLN A 1 301 ? 2.723 -9.516 -25.962 1.00 38.47 301 GLN A C 1
ATOM 2347 O O . GLN A 1 301 ? 1.813 -9.591 -26.774 1.00 38.47 301 GLN A O 1
ATOM 2352 N N . ARG A 1 302 ? 2.530 -9.877 -24.688 1.00 38.47 302 ARG A N 1
ATOM 2353 C CA . ARG A 1 302 ? 1.233 -10.382 -24.201 1.00 38.47 302 ARG A CA 1
ATOM 2354 C C . ARG A 1 302 ? 0.229 -9.267 -23.908 1.00 38.47 302 ARG A C 1
ATOM 2356 O O . ARG A 1 302 ? -0.933 -9.415 -24.278 1.00 38.47 302 ARG A O 1
ATOM 2363 N N . ALA A 1 303 ? 0.671 -8.145 -23.337 1.00 37.06 303 ALA A N 1
ATOM 2364 C CA . ALA A 1 303 ? -0.184 -6.983 -23.079 1.00 37.06 303 ALA A CA 1
ATOM 2365 C C . ALA A 1 303 ? -0.680 -6.302 -24.375 1.00 37.06 303 ALA A C 1
ATOM 2367 O O . ALA A 1 303 ? -1.859 -5.971 -24.479 1.00 37.06 303 ALA A O 1
ATOM 2368 N N . THR A 1 304 ? 0.166 -6.168 -25.406 1.00 37.78 304 THR A N 1
ATOM 2369 C CA . THR A 1 304 ? -0.266 -5.645 -26.718 1.00 37.78 304 THR A CA 1
ATOM 2370 C C . THR A 1 304 ? -1.127 -6.638 -27.493 1.00 37.78 304 THR A C 1
ATOM 2372 O O . THR A 1 304 ? -2.076 -6.217 -28.150 1.00 37.78 304 THR A O 1
ATOM 2375 N N . THR A 1 305 ? -0.881 -7.949 -27.383 1.00 33.19 305 THR A N 1
ATOM 2376 C CA . THR A 1 305 ? -1.739 -8.957 -28.038 1.00 33.19 305 THR A CA 1
ATOM 2377 C C . THR A 1 305 ? -3.126 -9.041 -27.384 1.00 33.19 305 THR A C 1
ATOM 2379 O O . THR A 1 305 ? -4.113 -9.230 -28.091 1.00 33.19 305 THR A O 1
ATOM 2382 N N . ALA A 1 306 ? -3.237 -8.828 -26.066 1.00 33.19 306 ALA A N 1
ATOM 2383 C CA . ALA A 1 306 ? -4.527 -8.723 -25.376 1.00 33.19 306 ALA A CA 1
ATOM 2384 C C . ALA A 1 306 ? -5.306 -7.451 -25.774 1.00 33.19 306 ALA A C 1
ATOM 2386 O O . ALA A 1 306 ? -6.514 -7.524 -25.988 1.00 33.19 306 ALA A O 1
ATOM 2387 N N . GLY A 1 307 ? -4.619 -6.317 -25.964 1.00 30.58 307 GLY A N 1
ATOM 2388 C CA . GLY A 1 307 ? -5.227 -5.075 -26.464 1.00 30.58 307 GLY A CA 1
ATOM 2389 C C . GLY A 1 307 ? -5.624 -5.116 -27.947 1.00 30.58 307 GLY A C 1
ATOM 2390 O O . GLY A 1 307 ? -6.603 -4.486 -28.338 1.00 30.58 307 GLY A O 1
ATOM 2391 N N . MET A 1 308 ? -4.918 -5.890 -28.779 1.00 28.03 308 MET A N 1
ATOM 2392 C CA . MET A 1 308 ? -5.260 -6.055 -30.200 1.00 28.03 308 MET A CA 1
ATOM 2393 C C . MET A 1 308 ? -6.369 -7.087 -30.449 1.00 28.03 308 MET A C 1
ATOM 2395 O O . MET A 1 308 ? -7.100 -6.957 -31.425 1.00 28.03 308 MET A O 1
ATOM 2399 N N . ALA A 1 309 ? -6.553 -8.076 -29.568 1.00 26.55 309 ALA A N 1
ATOM 2400 C CA . ALA A 1 309 ? -7.620 -9.072 -29.710 1.00 26.55 309 ALA A CA 1
ATOM 2401 C C . ALA A 1 309 ? -9.040 -8.513 -29.459 1.00 26.55 309 ALA A C 1
ATOM 2403 O O . ALA A 1 309 ? -10.017 -9.156 -29.834 1.00 26.55 309 ALA A O 1
ATOM 2404 N N . CYS A 1 310 ? -9.167 -7.316 -28.872 1.00 27.53 310 CYS A N 1
ATOM 2405 C CA . CYS A 1 310 ? -10.448 -6.629 -28.646 1.00 27.53 310 CYS A CA 1
ATOM 2406 C C . CYS A 1 310 ? -10.856 -5.652 -29.767 1.00 27.53 310 CYS A C 1
ATOM 2408 O O . CYS A 1 310 ? -11.848 -4.945 -29.610 1.00 27.53 310 CYS A O 1
ATOM 2410 N N . LEU A 1 311 ? -10.124 -5.595 -30.888 1.00 26.92 311 LEU A N 1
ATOM 2411 C CA . LEU A 1 311 ? -10.459 -4.728 -32.031 1.00 26.92 311 LEU A CA 1
ATOM 2412 C C . LEU A 1 311 ? -10.875 -5.481 -33.303 1.00 26.92 311 LEU A C 1
ATOM 2414 O O . LEU A 1 311 ? -11.225 -4.834 -34.285 1.00 26.92 311 LEU A O 1
ATOM 2418 N N . ASP A 1 312 ? -10.924 -6.814 -33.262 1.00 27.89 312 ASP A N 1
ATOM 2419 C CA . ASP A 1 312 ? -11.407 -7.655 -34.364 1.00 27.89 312 ASP A CA 1
ATOM 2420 C C . ASP A 1 312 ? -12.562 -8.578 -33.915 1.00 27.89 312 ASP A C 1
ATOM 2422 O O . ASP A 1 312 ? -12.494 -9.789 -34.114 1.00 27.89 312 ASP A O 1
ATOM 2426 N N . LEU A 1 313 ? -13.622 -8.019 -33.308 1.00 29.30 313 LEU A N 1
ATOM 2427 C CA . LEU A 1 313 ? -14.983 -8.596 -33.254 1.00 29.30 313 LEU A CA 1
ATOM 2428 C C . LEU A 1 313 ? -16.055 -7.503 -33.125 1.00 29.30 313 LEU A C 1
ATOM 2430 O O . LEU A 1 313 ? -15.949 -6.675 -32.194 1.00 29.30 313 LEU A O 1
#

Sequence (313 aa):
MDGIDDLRQFENEADTAIAAMPIMALPARAVLAGLHYFLWVTQHAGLLDLDPQPGVSETAIRRMGYLLPLLVRRQAEPFGVSARDALDGFLKADPTGEQMAQLLSYAHFSEFMPEAHKKYYTVTTIREGFRLVLRSEWFEQMQARDILLSELALVFPFPAKKELDPVLREIVRDLPDANWDLVGPLLGRKIEALLFSLAEPNLVAPEGMERIFGSGYSGFYRIRAAILAYAELALEISMILGATSNRENDGKGISDETLEWISCNVEAEWFVGLIARLSAAEPGMSSASSDFSALISGNRQRATTAGMACLDL

Radius of gyration: 22.41 Å; Cα contacts (8 Å, |Δi|>4): 281; chains: 1; bounding box: 53×42×69 Å

Solvent-accessible surface area (backbone atoms only — not comparable to full-atom values): 17606 Å² total; per-residue (Å²): 114,81,23,58,64,62,50,53,50,48,49,54,51,50,53,52,53,56,63,67,35,65,58,56,73,47,31,37,59,19,50,47,27,42,51,36,49,52,38,50,48,43,71,39,12,73,62,68,82,38,84,69,53,86,64,53,35,64,56,50,61,74,29,48,71,65,47,44,78,75,41,76,78,44,55,77,62,73,88,74,69,49,50,55,57,30,28,50,56,30,42,70,54,35,76,83,45,59,60,58,52,49,51,54,51,47,21,55,50,58,67,48,47,66,44,50,76,68,55,51,36,46,38,35,71,48,98,92,49,76,47,74,39,65,67,37,71,70,56,48,54,49,49,54,50,50,51,51,51,48,60,71,65,50,68,73,75,75,80,67,79,76,71,78,61,72,64,55,57,56,38,61,72,38,57,93,74,31,68,44,47,58,49,43,59,53,41,50,54,42,24,53,52,42,64,75,65,63,70,72,85,82,87,64,56,58,72,54,36,29,71,74,69,75,31,43,65,70,54,52,49,31,42,52,21,31,54,50,28,50,53,51,51,29,48,54,51,22,53,55,43,36,53,49,35,28,67,76,50,79,64,75,52,81,46,62,72,29,38,33,32,57,49,62,76,67,57,66,68,55,52,53,52,50,38,54,53,56,36,67,54,58,94,90,65,83,80,49,34,83,61,41,37,59,60,54,52,61,54,49,59,50,57,53,50,43,62,54,65,72,74,76,122